Protein AF-A0A0S8A3E8-F1 (afdb_monomer_lite)

Secondary structure (DSSP, 8-state):
-------EEEEE-TTS-EEEEE--SSEEEEES-TTT-SEE----TT--S-SSEEEEEEEETTEEEEEE-S-SS--EEEETTEEEE-SSEEE--TT-EEEEEEEE-TTS-EEEEEEEEE-TT----------SEEEEEETTTTEEEEEETTEEEE-----HHHHHHHHHHHHHHHHTTT---EEEHHHHHHHHHSSTTS--HHHHHHHHHHHHHHH-SSTTS-SSEEEETTTEEEE-B-PPP-

pLDDT: mean 91.33, std 10.72, range [39.59, 98.69]

Structure (mmCIF, N/CA/C/O backbone):
data_AF-A0A0S8A3E8-F1
#
_entry.id   AF-A0A0S8A3E8-F1
#
loop_
_atom_site.group_PDB
_atom_site.id
_atom_site.type_symbol
_atom_site.label_atom_id
_atom_site.label_alt_id
_atom_site.label_comp_id
_atom_site.label_asym_id
_atom_site.label_entity_id
_atom_site.label_seq_id
_atom_site.pdbx_PDB_ins_code
_atom_site.Cartn_x
_atom_site.Cartn_y
_atom_site.Cartn_z
_atom_site.occupancy
_atom_site.B_iso_or_equiv
_atom_site.auth_seq_id
_atom_site.auth_comp_id
_atom_site.auth_asym_id
_atom_site.auth_atom_id
_atom_site.pdbx_PDB_model_num
ATOM 1 N N . MET A 1 1 ? -34.031 -0.682 -6.694 1.00 39.59 1 MET A N 1
ATOM 2 C CA . MET A 1 1 ? -32.663 -0.169 -6.500 1.00 39.59 1 MET A CA 1
ATOM 3 C C . MET A 1 1 ? -32.177 -0.764 -5.197 1.00 39.59 1 MET A C 1
ATOM 5 O O . MET A 1 1 ? -32.652 -0.335 -4.158 1.00 39.59 1 MET A O 1
ATOM 9 N N . SER A 1 2 ? -31.398 -1.842 -5.246 1.00 46.47 2 SER A N 1
ATOM 10 C CA . SER A 1 2 ? -30.769 -2.381 -4.039 1.00 46.47 2 SER A CA 1
ATOM 11 C C . SER A 1 2 ? -29.741 -1.363 -3.557 1.00 46.47 2 SER A C 1
ATOM 13 O O . SER A 1 2 ? -28.894 -0.962 -4.354 1.00 46.47 2 SER A O 1
ATOM 15 N N . GLU A 1 3 ? -29.823 -0.923 -2.303 1.00 51.75 3 GLU A N 1
ATOM 16 C CA . GLU A 1 3 ? -28.659 -0.337 -1.638 1.00 51.75 3 GLU A CA 1
ATOM 17 C C . GLU A 1 3 ? -27.529 -1.366 -1.736 1.00 51.75 3 GLU A C 1
ATOM 19 O O . GLU A 1 3 ? -27.670 -2.494 -1.262 1.00 51.75 3 GLU A O 1
ATOM 24 N N . GLU A 1 4 ? -26.445 -1.027 -2.432 1.00 60.00 4 GLU A N 1
ATOM 25 C CA . GLU A 1 4 ? -25.228 -1.825 -2.361 1.00 60.00 4 GLU A CA 1
ATOM 26 C C . GLU A 1 4 ? -24.727 -1.751 -0.918 1.00 60.00 4 GLU A C 1
ATOM 28 O O . GLU A 1 4 ? -24.286 -0.705 -0.445 1.00 60.00 4 GLU A O 1
ATOM 33 N N . LEU A 1 5 ? -24.857 -2.864 -0.198 1.00 79.62 5 LEU A N 1
ATOM 34 C CA . LEU A 1 5 ? -24.306 -3.041 1.138 1.00 79.62 5 LEU A CA 1
ATOM 35 C C . LEU A 1 5 ? -22.779 -3.115 1.015 1.00 79.62 5 LEU A C 1
ATOM 37 O O . LEU A 1 5 ? -22.213 -4.182 0.784 1.00 79.62 5 LEU A O 1
ATOM 41 N N . LEU A 1 6 ? -22.126 -1.957 1.095 1.00 86.81 6 LEU A N 1
ATOM 42 C CA . LEU A 1 6 ? -20.671 -1.844 1.040 1.00 86.81 6 LEU A CA 1
ATOM 43 C C . LEU A 1 6 ? -20.044 -2.193 2.396 1.00 86.81 6 LEU A C 1
ATOM 45 O O . LEU A 1 6 ? -20.640 -1.889 3.433 1.00 86.81 6 LEU A O 1
ATOM 49 N N . PRO A 1 7 ? -18.826 -2.763 2.415 1.00 93.00 7 PRO A N 1
ATOM 50 C CA . PRO A 1 7 ? -18.070 -2.892 3.649 1.00 93.00 7 PRO A CA 1
ATOM 51 C C . PRO A 1 7 ? -17.744 -1.522 4.256 1.00 93.00 7 PRO A C 1
ATOM 53 O O . PRO A 1 7 ? -17.593 -0.523 3.544 1.00 93.00 7 PRO A O 1
ATOM 56 N N . VAL A 1 8 ? -17.601 -1.484 5.577 1.00 96.00 8 VAL A N 1
ATOM 57 C CA . VAL A 1 8 ? -17.352 -0.267 6.359 1.00 96.00 8 VAL A CA 1
ATOM 58 C C . VAL A 1 8 ? -16.197 -0.500 7.326 1.00 96.00 8 VAL A C 1
ATOM 60 O O . VAL A 1 8 ? -16.072 -1.569 7.918 1.00 96.00 8 VAL A O 1
ATOM 63 N N . LEU A 1 9 ? -15.356 0.516 7.509 1.00 98.00 9 LEU A N 1
ATOM 64 C CA . LEU A 1 9 ? -14.410 0.595 8.620 1.00 98.00 9 LEU A CA 1
ATOM 65 C C . LEU A 1 9 ? -14.993 1.496 9.707 1.00 98.00 9 LEU A C 1
ATOM 67 O O . LEU A 1 9 ? -15.144 2.698 9.492 1.00 98.00 9 LEU A O 1
ATOM 71 N N . GLU A 1 10 ? -15.318 0.922 10.861 1.00 98.25 10 GLU A N 1
ATOM 72 C CA . GLU A 1 10 ? -15.690 1.652 12.077 1.00 98.25 10 GLU A CA 1
ATOM 73 C C . GLU A 1 10 ? -14.411 1.994 12.845 1.00 98.25 10 GLU A C 1
ATOM 75 O O . GLU A 1 10 ? -13.745 1.107 13.376 1.00 98.25 10 GLU A O 1
ATOM 80 N N . VAL A 1 11 ? -14.037 3.270 12.872 1.00 98.50 11 VAL A N 1
ATOM 81 C CA . VAL A 1 11 ? -12.767 3.745 13.428 1.00 98.50 11 VAL A CA 1
ATOM 82 C C . VAL A 1 11 ? -12.992 4.357 14.802 1.00 98.50 11 VAL A C 1
ATOM 84 O O . VAL A 1 11 ? -13.803 5.270 14.946 1.00 98.50 11 VAL A O 1
ATOM 87 N N . CYS A 1 12 ? -12.222 3.900 15.786 1.00 98.25 12 CYS A N 1
ATOM 88 C CA . CYS A 1 12 ? -12.163 4.425 17.144 1.00 98.25 12 CYS A CA 1
ATOM 89 C C . CYS A 1 12 ? -10.731 4.861 17.479 1.00 98.25 12 CYS A C 1
ATOM 91 O O . CYS A 1 12 ? -9.770 4.117 17.270 1.00 98.25 12 CYS A O 1
ATOM 93 N N . GLY A 1 13 ? -10.591 6.082 17.992 1.00 96.00 13 GLY A N 1
ATOM 94 C CA . GLY A 1 13 ? -9.309 6.666 18.377 1.00 96.00 13 GLY A CA 1
ATOM 95 C C . GLY A 1 13 ? -9.058 6.666 19.883 1.00 96.00 13 GLY A C 1
ATOM 96 O O . GLY A 1 13 ? -9.998 6.589 20.678 1.00 96.00 13 GLY A O 1
ATOM 97 N N . PRO A 1 14 ? -7.791 6.833 20.302 1.00 91.56 14 PRO A N 1
ATOM 98 C CA . PRO A 1 14 ? -7.393 6.809 21.713 1.00 91.56 14 PRO A CA 1
ATOM 99 C C . PRO A 1 14 ? -7.971 7.971 22.539 1.00 91.56 14 PRO A C 1
ATOM 101 O O . PRO A 1 14 ? -7.995 7.903 23.763 1.00 91.56 14 PRO A O 1
ATOM 104 N N . GLY A 1 15 ? -8.413 9.051 21.889 1.00 89.69 15 GLY A N 1
ATOM 105 C CA . GLY A 1 15 ? -9.021 10.222 22.525 1.00 89.69 15 GLY A CA 1
ATOM 106 C C . GLY A 1 15 ? -10.550 10.227 22.472 1.00 89.69 15 GLY A C 1
ATOM 107 O O . GLY A 1 15 ? -11.148 11.283 22.661 1.00 89.69 15 GLY A O 1
ATOM 108 N N . GLY A 1 16 ? -11.182 9.088 22.161 1.00 91.06 16 GLY A N 1
ATOM 109 C CA . GLY A 1 16 ? -12.638 8.970 22.026 1.00 91.06 16 GLY A CA 1
ATOM 110 C C . GLY A 1 16 ? -13.189 9.403 20.665 1.00 91.06 16 GLY A C 1
ATOM 111 O O . GLY A 1 16 ? -14.402 9.536 20.516 1.00 91.06 16 GLY A O 1
ATOM 112 N N . GLN A 1 17 ? -12.329 9.629 19.665 1.00 95.06 17 GLN A N 1
ATOM 113 C CA . GLN A 1 17 ? -12.767 9.853 18.287 1.00 95.06 17 GLN A CA 1
ATOM 114 C C . GLN A 1 17 ? -13.526 8.623 17.786 1.00 95.06 17 GLN A C 1
ATOM 116 O O . GLN A 1 17 ? -13.077 7.501 18.009 1.00 95.06 17 GLN A O 1
ATOM 121 N N . SER A 1 18 ? -14.630 8.829 17.070 1.00 96.94 18 SER A N 1
ATOM 122 C CA . SER A 1 18 ? -15.342 7.748 16.393 1.00 96.94 18 SER A CA 1
ATOM 123 C C . SER A 1 18 ? -15.924 8.229 15.070 1.00 96.94 18 SER A C 1
ATOM 125 O O . SER A 1 18 ? -16.551 9.289 15.017 1.00 96.94 18 SER A O 1
ATOM 127 N N . PHE A 1 19 ? -15.674 7.482 13.996 1.00 97.69 19 PHE A N 1
ATOM 128 C CA . PHE A 1 19 ? -16.207 7.753 12.661 1.00 97.69 19 PHE A CA 1
ATOM 129 C C . PHE A 1 19 ? -16.215 6.480 11.809 1.00 97.69 19 PHE A C 1
ATOM 131 O O . PHE A 1 19 ? -15.560 5.496 12.141 1.00 97.69 19 PHE A O 1
ATOM 138 N N . SER A 1 20 ? -16.939 6.502 10.691 1.00 96.88 20 SER A N 1
ATOM 139 C CA . SER A 1 20 ? -17.037 5.362 9.776 1.00 96.88 20 SER A CA 1
ATOM 140 C C . SER A 1 20 ? -16.608 5.750 8.367 1.00 96.88 20 SER A C 1
ATOM 142 O O . SER A 1 20 ? -16.885 6.861 7.913 1.00 96.88 20 SER A O 1
ATOM 144 N N . VAL A 1 21 ? -15.955 4.824 7.664 1.00 96.62 21 VAL A N 1
ATOM 145 C CA . VAL A 1 21 ? -15.520 5.011 6.274 1.00 96.62 21 VAL A CA 1
ATOM 146 C C . VAL A 1 21 ? -16.029 3.860 5.417 1.00 96.62 21 VAL A C 1
ATOM 148 O O . VAL A 1 21 ? -15.709 2.701 5.674 1.00 96.62 21 VAL A O 1
ATOM 151 N N . ASN A 1 22 ? -16.799 4.182 4.377 1.00 95.12 22 ASN A N 1
ATOM 152 C CA . ASN A 1 22 ? -17.249 3.194 3.398 1.00 95.12 22 ASN A CA 1
ATOM 153 C C . ASN A 1 22 ? -16.078 2.750 2.515 1.00 95.12 22 ASN A C 1
ATOM 155 O O . ASN A 1 22 ? -15.354 3.571 1.944 1.00 95.12 22 ASN A O 1
ATOM 159 N N . VAL A 1 23 ? -15.933 1.441 2.344 1.00 93.62 23 VAL A N 1
ATOM 160 C CA . VAL A 1 23 ? -14.907 0.821 1.504 1.00 93.62 23 VAL A CA 1
ATOM 161 C C . VAL A 1 23 ? -15.420 0.779 0.060 1.00 93.62 23 VAL A C 1
ATOM 163 O O . VAL A 1 23 ? -15.889 -0.237 -0.442 1.00 93.62 23 VAL A O 1
ATOM 166 N N . VAL A 1 24 ? -15.380 1.937 -0.606 1.00 91.25 24 VAL A N 1
ATOM 167 C CA . VAL A 1 24 ? -15.961 2.151 -1.952 1.00 91.25 24 VAL A CA 1
ATOM 168 C C . VAL A 1 24 ? -15.059 1.710 -3.111 1.00 91.25 24 VAL A C 1
ATOM 170 O O . VAL A 1 24 ? -15.467 1.747 -4.269 1.00 91.25 24 VAL A O 1
ATOM 173 N N . LYS A 1 25 ? -13.804 1.360 -2.824 1.00 91.88 25 LYS A N 1
ATOM 174 C CA . LYS A 1 25 ? -12.787 0.984 -3.813 1.00 91.88 25 LYS A CA 1
ATOM 175 C C . LYS A 1 25 ? -12.023 -0.241 -3.340 1.00 91.88 25 LYS A C 1
ATOM 177 O O . LYS A 1 25 ? -11.938 -0.488 -2.142 1.00 91.88 25 LYS A O 1
ATOM 182 N N . ASP A 1 26 ? -11.380 -0.933 -4.275 1.00 91.19 26 ASP A N 1
ATOM 183 C CA . ASP A 1 26 ? -10.603 -2.146 -3.990 1.00 91.19 26 ASP A CA 1
ATOM 184 C C . ASP A 1 26 ? -9.366 -1.900 -3.112 1.00 91.19 26 ASP A C 1
ATOM 186 O O . ASP A 1 26 ? -8.731 -2.850 -2.672 1.00 91.19 26 ASP A O 1
ATOM 190 N N . ARG A 1 27 ? -8.995 -0.641 -2.846 1.00 93.50 27 ARG A N 1
ATOM 191 C CA . ARG A 1 27 ? -7.871 -0.298 -1.970 1.00 93.50 27 ARG A CA 1
ATOM 192 C C . ARG A 1 27 ? -8.122 0.982 -1.187 1.00 93.50 27 ARG A C 1
ATOM 194 O O . ARG A 1 27 ? -8.098 2.062 -1.777 1.00 93.50 27 ARG A O 1
ATOM 201 N N . ILE A 1 28 ? -8.272 0.868 0.129 1.00 96.19 28 ILE A N 1
ATOM 202 C CA . ILE A 1 28 ? -8.405 1.980 1.082 1.00 96.19 28 ILE A CA 1
ATOM 203 C C . ILE A 1 28 ? -7.087 2.151 1.840 1.00 96.19 28 ILE A C 1
ATOM 205 O O . ILE A 1 28 ? -6.621 1.210 2.478 1.00 96.19 28 ILE A O 1
ATOM 209 N N . THR A 1 29 ? -6.470 3.332 1.777 1.00 97.38 29 THR A N 1
ATOM 210 C CA . THR A 1 29 ? -5.235 3.646 2.510 1.00 97.38 29 THR A CA 1
ATOM 211 C C . THR A 1 29 ? -5.515 4.220 3.884 1.00 97.38 29 THR A C 1
ATOM 213 O O . THR A 1 29 ? -6.351 5.107 4.047 1.00 97.38 29 THR A O 1
ATOM 216 N N . ILE A 1 30 ? -4.763 3.741 4.870 1.00 98.38 30 ILE A N 1
ATOM 217 C CA . ILE A 1 30 ? -4.835 4.189 6.257 1.00 98.38 30 ILE A CA 1
ATOM 218 C C . ILE A 1 30 ? -3.463 4.729 6.645 1.00 98.38 30 ILE A C 1
ATOM 220 O O . ILE A 1 30 ? -2.440 4.091 6.387 1.00 98.38 30 ILE A O 1
ATOM 224 N N . GLY A 1 31 ? -3.423 5.897 7.274 1.00 98.06 31 GLY A N 1
ATOM 225 C CA . GLY A 1 31 ? -2.176 6.503 7.725 1.00 98.06 31 GLY A CA 1
ATOM 226 C C . GLY A 1 31 ? -2.406 7.785 8.503 1.00 98.06 31 GLY A C 1
ATOM 227 O O . GLY A 1 31 ? -3.540 8.132 8.816 1.00 98.06 31 GLY A O 1
ATOM 228 N N . ARG A 1 32 ? -1.328 8.495 8.836 1.00 97.44 32 ARG A N 1
ATOM 229 C CA . ARG A 1 32 ? -1.424 9.658 9.726 1.00 97.44 32 ARG A CA 1
ATOM 230 C C . ARG A 1 32 ? -2.193 10.805 9.087 1.00 97.44 32 ARG A C 1
ATOM 232 O O . ARG A 1 32 ? -3.209 11.200 9.619 1.00 97.44 32 ARG A O 1
ATOM 239 N N . LEU A 1 33 ? -1.732 11.333 7.951 1.00 96.69 33 LEU A N 1
ATOM 240 C CA . LEU A 1 33 ? -2.270 12.592 7.419 1.00 96.69 33 LEU A CA 1
ATOM 241 C C . LEU A 1 33 ? -3.396 12.371 6.405 1.00 96.69 33 LEU A C 1
ATOM 243 O O . LEU A 1 33 ? -3.220 11.614 5.444 1.00 96.69 33 LEU A O 1
ATOM 247 N N . ALA A 1 34 ? -4.494 13.118 6.557 1.00 95.56 34 ALA A N 1
ATOM 248 C CA . ALA A 1 34 ? -5.657 13.075 5.658 1.00 95.56 34 ALA A CA 1
ATOM 249 C C . ALA A 1 34 ? -5.344 13.427 4.198 1.00 95.56 34 ALA A C 1
ATOM 251 O O . ALA A 1 34 ? -5.938 12.879 3.278 1.00 95.56 34 ALA A O 1
ATOM 252 N N . GLN A 1 35 ? -4.354 14.288 3.951 1.00 94.50 35 GLN A N 1
ATOM 253 C CA . GLN A 1 35 ? -3.956 14.643 2.582 1.00 94.50 35 GLN A CA 1
ATOM 254 C C . GLN A 1 35 ? -3.372 13.468 1.777 1.00 94.50 35 GLN A C 1
ATOM 256 O O . GLN A 1 35 ? -3.214 13.579 0.563 1.00 94.50 35 GLN A O 1
ATOM 261 N N . TYR A 1 36 ? -3.000 12.369 2.444 1.00 95.06 36 TYR A N 1
ATOM 262 C CA . TYR A 1 36 ? -2.360 11.211 1.822 1.00 95.06 36 TYR A CA 1
ATOM 263 C C . TYR A 1 36 ? -3.167 9.919 1.935 1.00 95.06 36 TYR A C 1
ATOM 265 O O . TYR A 1 36 ? -2.834 8.946 1.259 1.00 95.06 36 TYR A O 1
ATOM 273 N N . ASN A 1 37 ? -4.172 9.870 2.804 1.00 96.94 37 ASN A N 1
ATOM 274 C CA . ASN A 1 37 ? -4.845 8.629 3.161 1.00 96.94 37 ASN A CA 1
ATOM 275 C C . ASN A 1 37 ? -6.356 8.790 3.091 1.00 96.94 37 ASN A C 1
ATOM 277 O O . ASN A 1 37 ? -6.884 9.842 3.438 1.00 96.94 37 ASN A O 1
ATOM 281 N N . ASP A 1 38 ? -7.040 7.725 2.684 1.00 96.69 38 ASP A N 1
ATOM 282 C CA . ASP A 1 38 ? -8.503 7.673 2.727 1.00 96.69 38 ASP A CA 1
ATOM 283 C C . ASP A 1 38 ? -9.020 7.677 4.171 1.00 96.69 38 ASP A C 1
ATOM 285 O O . ASP A 1 38 ? -10.082 8.225 4.454 1.00 96.69 38 ASP A O 1
ATOM 289 N N . VAL A 1 39 ? -8.247 7.081 5.084 1.00 97.69 39 VAL A N 1
ATOM 290 C CA . VAL A 1 39 ? -8.486 7.089 6.528 1.00 97.69 39 VAL A CA 1
ATOM 291 C C . VAL A 1 39 ? -7.299 7.757 7.219 1.00 97.69 39 VAL A C 1
ATOM 293 O O . VAL A 1 39 ? -6.190 7.215 7.233 1.00 97.69 39 VAL A O 1
ATOM 296 N N . SER A 1 40 ? -7.530 8.937 7.796 1.00 97.69 40 SER A N 1
ATOM 297 C CA . SER A 1 40 ? -6.543 9.644 8.616 1.00 97.69 40 SER A CA 1
ATOM 298 C C . SER A 1 40 ? -6.663 9.270 10.085 1.00 97.69 40 SER A C 1
ATOM 300 O O . SER A 1 40 ? -7.758 9.311 10.648 1.00 97.69 40 SER A O 1
ATOM 302 N N . LEU A 1 41 ? -5.531 8.989 10.717 1.00 97.81 41 LEU A N 1
ATOM 303 C CA . LEU A 1 41 ? -5.436 8.672 12.137 1.00 97.81 41 LEU A CA 1
ATOM 304 C C . LEU A 1 41 ? -4.773 9.838 12.871 1.00 97.81 41 LEU A C 1
ATOM 306 O O . LEU A 1 41 ? -3.576 9.820 13.161 1.00 97.81 41 LEU A O 1
ATOM 310 N N . GLU A 1 42 ? -5.566 10.878 13.126 1.00 94.75 42 GLU A N 1
ATOM 311 C CA . GLU A 1 42 ? -5.142 12.103 13.806 1.00 94.75 42 GLU A CA 1
ATOM 312 C C . GLU A 1 42 ? -6.003 12.354 15.052 1.00 94.75 42 GLU A C 1
ATOM 314 O O . GLU A 1 42 ? -7.202 12.059 15.048 1.00 94.75 42 GLU A O 1
ATOM 319 N N . PRO A 1 43 ? -5.430 12.924 16.124 1.00 92.75 43 PRO A N 1
ATOM 320 C CA . PRO A 1 43 ? -4.045 13.373 16.262 1.00 92.75 43 PRO A CA 1
ATOM 321 C C . PRO A 1 43 ? -3.063 12.221 16.544 1.00 92.75 43 PRO A C 1
ATOM 323 O O . PRO A 1 43 ? -3.417 11.227 17.172 1.00 92.75 43 PRO A O 1
ATOM 326 N N . ASP A 1 44 ? -1.807 12.395 16.129 1.00 94.56 44 ASP A N 1
ATOM 327 C CA . ASP A 1 44 ? -0.690 11.487 16.439 1.00 94.56 44 ASP A CA 1
ATOM 328 C C . ASP A 1 44 ? 0.580 12.298 16.782 1.00 94.56 44 ASP A C 1
ATOM 330 O O . ASP A 1 44 ? 1.452 12.512 15.929 1.00 94.56 44 ASP A O 1
ATOM 334 N N . PRO A 1 45 ? 0.672 12.834 18.016 1.00 91.38 45 PRO A N 1
ATOM 335 C CA . PRO A 1 45 ? 1.784 13.689 18.431 1.00 91.38 45 PRO A CA 1
ATOM 336 C C . PRO A 1 45 ? 3.108 12.925 18.581 1.00 91.38 45 PRO A C 1
ATOM 338 O O . PRO A 1 45 ? 4.171 13.522 18.413 1.00 91.38 45 PRO A O 1
ATOM 341 N N . GLN A 1 46 ? 3.055 11.620 18.873 1.00 93.12 46 GLN A N 1
ATOM 342 C CA . GLN A 1 46 ? 4.237 10.761 19.021 1.00 93.12 46 GLN A CA 1
ATOM 343 C C . GLN A 1 46 ? 4.727 10.187 17.678 1.00 93.12 46 GLN A C 1
ATOM 345 O O . GLN A 1 46 ? 5.811 9.613 17.618 1.00 93.12 46 GLN A O 1
ATOM 350 N N . GLN A 1 47 ? 3.983 10.417 16.589 1.00 95.50 47 GLN A N 1
ATOM 351 C CA . GLN A 1 47 ? 4.314 10.001 15.221 1.00 95.50 47 GLN A CA 1
ATOM 352 C C . GLN A 1 47 ? 4.471 8.484 15.066 1.00 95.50 47 GLN A C 1
ATOM 354 O O . GLN A 1 47 ? 5.304 8.010 14.287 1.00 95.50 47 GLN A O 1
ATOM 359 N N . PHE A 1 48 ? 3.670 7.717 15.805 1.00 96.94 48 PHE A N 1
ATOM 360 C CA . PHE A 1 48 ? 3.677 6.260 15.720 1.00 96.94 48 PHE A CA 1
ATOM 361 C C . PHE A 1 48 ? 2.924 5.723 14.506 1.00 96.94 48 PHE A C 1
ATOM 363 O O . PHE A 1 48 ? 3.184 4.597 14.068 1.00 96.94 48 PHE A O 1
ATOM 370 N N . VAL A 1 49 ? 2.084 6.546 13.888 1.00 97.81 49 VAL A N 1
ATOM 371 C CA . VAL A 1 49 ? 1.449 6.256 12.614 1.00 97.81 49 VAL A CA 1
ATOM 372 C C . VAL A 1 49 ? 2.320 6.804 11.478 1.00 97.81 49 VAL A C 1
ATOM 374 O O . VAL A 1 49 ? 2.610 8.002 11.382 1.00 97.81 49 VAL A O 1
ATOM 377 N N . THR A 1 50 ? 2.720 5.922 10.554 1.00 97.38 50 THR A N 1
ATOM 378 C CA . THR A 1 50 ? 3.354 6.302 9.283 1.00 97.38 50 THR A CA 1
ATOM 379 C C . THR A 1 50 ? 2.624 7.478 8.629 1.00 97.38 50 THR A C 1
ATOM 381 O O . THR A 1 50 ? 1.401 7.489 8.508 1.00 97.38 50 THR A O 1
ATOM 384 N N . ARG A 1 51 ? 3.394 8.485 8.194 1.00 95.94 51 ARG A N 1
ATOM 385 C CA . ARG A 1 51 ? 2.870 9.749 7.648 1.00 95.94 51 ARG A CA 1
ATOM 386 C C . ARG A 1 51 ? 1.926 9.549 6.453 1.00 95.94 51 ARG A C 1
ATOM 388 O O . ARG A 1 51 ? 0.874 10.181 6.391 1.00 95.94 51 ARG A O 1
ATOM 395 N N . LYS A 1 52 ? 2.360 8.727 5.492 1.00 95.38 52 LYS A N 1
ATOM 396 C CA . LYS A 1 52 ? 1.602 8.311 4.299 1.00 95.38 52 LYS A CA 1
ATOM 397 C C . LYS A 1 52 ? 0.932 6.962 4.609 1.00 95.38 52 LYS A C 1
ATOM 399 O O . LYS A 1 52 ? 0.523 6.759 5.743 1.00 95.38 52 LYS A O 1
ATOM 404 N N . VAL A 1 53 ? 0.846 6.054 3.645 1.00 96.88 53 VAL A N 1
ATOM 405 C CA . VAL A 1 53 ? 0.226 4.731 3.803 1.00 96.88 53 VAL A CA 1
ATOM 406 C C . VAL A 1 53 ? 0.940 3.929 4.902 1.00 96.88 53 VAL A C 1
ATOM 408 O O . VAL A 1 53 ? 2.071 3.487 4.711 1.00 96.88 53 VAL A O 1
ATOM 411 N N . HIS A 1 54 ? 0.292 3.764 6.055 1.00 98.19 54 HIS A N 1
ATOM 412 C CA . HIS A 1 54 ? 0.715 2.870 7.133 1.00 98.19 54 HIS A CA 1
ATOM 413 C C . HIS A 1 54 ? 0.341 1.432 6.784 1.00 98.19 54 HIS A C 1
ATOM 415 O O . HIS A 1 54 ? 1.190 0.548 6.732 1.00 98.19 54 HIS A O 1
ATOM 421 N N . CYS A 1 55 ? -0.929 1.231 6.461 1.00 98.38 55 CYS A N 1
ATOM 422 C CA . CYS A 1 55 ? -1.454 -0.007 5.917 1.00 98.38 55 CYS A CA 1
ATOM 423 C C . CYS A 1 55 ? -2.549 0.315 4.899 1.00 98.38 55 CYS A C 1
ATOM 425 O O . CYS A 1 55 ? -2.905 1.479 4.674 1.00 98.38 55 CYS A O 1
ATOM 427 N N . ALA A 1 56 ? -3.061 -0.716 4.245 1.00 97.81 56 ALA A N 1
ATOM 428 C CA . ALA A 1 56 ? -4.228 -0.598 3.393 1.00 97.81 56 ALA A CA 1
ATOM 429 C C . ALA A 1 56 ? -5.166 -1.782 3.589 1.00 97.81 56 ALA A C 1
ATOM 431 O O . ALA A 1 56 ? -4.720 -2.898 3.849 1.00 97.81 56 ALA A O 1
ATOM 432 N N . VAL A 1 57 ? -6.459 -1.530 3.422 1.00 97.25 57 VAL A N 1
ATOM 433 C CA . VAL A 1 57 ? -7.450 -2.584 3.212 1.00 97.25 57 VAL A CA 1
ATOM 434 C C . VAL A 1 57 ? -7.581 -2.783 1.709 1.00 97.25 57 VAL A C 1
ATOM 436 O O . VAL A 1 57 ? -7.896 -1.838 0.985 1.00 97.25 57 VAL A O 1
ATOM 439 N N . GLU A 1 58 ? -7.276 -3.988 1.241 1.00 94.75 58 GLU A N 1
ATOM 440 C CA . GLU A 1 58 ? -7.213 -4.355 -0.174 1.00 94.75 58 GLU A CA 1
ATOM 441 C C . GLU A 1 58 ? -8.173 -5.508 -0.477 1.00 94.75 58 GLU A C 1
ATOM 443 O O . GLU A 1 58 ? -8.244 -6.488 0.270 1.00 94.75 58 GLU A O 1
ATOM 448 N N . ARG A 1 59 ? -8.889 -5.403 -1.598 1.00 91.00 59 ARG A N 1
ATOM 449 C CA . ARG A 1 59 ? -9.686 -6.485 -2.166 1.00 91.00 59 ARG A CA 1
ATOM 450 C C . ARG A 1 59 ? -8.856 -7.235 -3.195 1.00 91.00 59 ARG A C 1
ATOM 452 O O . ARG A 1 59 ? -8.376 -6.651 -4.162 1.00 91.00 59 ARG A O 1
ATOM 459 N N . ASP A 1 60 ? -8.721 -8.538 -3.006 1.00 85.62 60 ASP A N 1
ATOM 460 C CA . ASP A 1 60 ? -7.953 -9.416 -3.885 1.00 85.62 60 ASP A CA 1
ATOM 461 C C . ASP A 1 60 ? -8.650 -10.772 -4.008 1.00 85.62 60 ASP A C 1
ATOM 463 O O . ASP A 1 60 ? -9.044 -11.370 -3.003 1.00 85.62 60 ASP A O 1
ATOM 467 N N . ALA A 1 61 ? -8.839 -11.232 -5.249 1.00 80.25 61 ALA A N 1
ATOM 468 C CA . ALA A 1 61 ? -9.615 -12.427 -5.591 1.00 80.25 61 ALA A CA 1
ATOM 469 C C . ALA A 1 61 ? -10.953 -12.499 -4.827 1.00 80.25 61 ALA A C 1
ATOM 471 O O . ALA A 1 61 ? -11.306 -13.503 -4.216 1.00 80.25 61 ALA A O 1
ATOM 472 N N . GLY A 1 62 ? -11.675 -11.378 -4.798 1.00 80.19 62 GLY A N 1
ATOM 473 C CA . GLY A 1 62 ? -12.962 -11.268 -4.122 1.00 80.19 62 GLY A CA 1
ATOM 474 C C . GLY A 1 62 ? -12.893 -11.169 -2.601 1.00 80.19 62 GLY A C 1
ATOM 475 O O . GLY A 1 62 ? -13.911 -10.794 -2.047 1.00 80.19 62 GLY A O 1
ATOM 476 N N . SER A 1 63 ? -11.742 -11.413 -1.962 1.00 88.25 63 SER A N 1
ATOM 477 C CA . SER A 1 63 ? -11.541 -11.412 -0.503 1.00 88.25 63 SER A CA 1
ATOM 478 C C . SER A 1 63 ? -10.926 -10.108 0.001 1.00 88.25 63 SER A C 1
ATOM 480 O O . SER A 1 63 ? -10.157 -9.476 -0.722 1.00 88.25 63 SER A O 1
ATOM 482 N N . TRP A 1 64 ? -11.204 -9.734 1.250 1.00 93.38 64 TRP A N 1
ATOM 483 C CA . TRP A 1 64 ? -10.597 -8.567 1.891 1.00 93.38 64 TRP A CA 1
ATOM 484 C C . TRP A 1 64 ? -9.365 -8.935 2.707 1.00 93.38 64 TRP A C 1
ATOM 486 O O . TRP A 1 64 ? -9.307 -9.972 3.369 1.00 93.38 64 TRP A O 1
ATOM 496 N N . TRP A 1 65 ? -8.371 -8.058 2.648 1.00 95.56 65 TRP A N 1
ATOM 497 C CA . TRP A 1 65 ? -7.092 -8.220 3.317 1.00 95.56 65 TRP A CA 1
ATOM 498 C C . TRP A 1 65 ? -6.664 -6.900 3.928 1.00 95.56 65 TRP A C 1
ATOM 500 O O . TRP A 1 65 ? -6.848 -5.846 3.325 1.00 95.56 65 TRP A O 1
ATOM 510 N N . VAL A 1 66 ? -6.016 -6.963 5.084 1.00 97.69 66 VAL A N 1
ATOM 511 C CA . VAL A 1 66 ? -5.176 -5.867 5.564 1.00 97.69 66 VAL A CA 1
ATOM 512 C C . VAL A 1 66 ? -3.745 -6.111 5.095 1.00 97.69 66 VAL A C 1
ATOM 514 O O . VAL A 1 66 ? -3.229 -7.223 5.202 1.00 97.69 66 VAL A O 1
ATOM 517 N N . VAL A 1 67 ? -3.110 -5.079 4.549 1.00 97.56 67 VAL A N 1
ATOM 518 C CA . VAL A 1 67 ? -1.746 -5.104 4.015 1.00 97.56 67 VAL A CA 1
ATOM 519 C C . VAL A 1 67 ? -0.911 -4.076 4.764 1.00 97.56 67 VAL A C 1
ATOM 521 O O . VAL A 1 67 ? -1.180 -2.877 4.680 1.00 97.56 67 VAL A O 1
ATOM 524 N N . ASP A 1 68 ? 0.107 -4.535 5.490 1.00 97.50 68 ASP A N 1
ATOM 525 C CA . ASP A 1 68 ? 1.098 -3.654 6.109 1.00 97.50 68 ASP A CA 1
ATOM 526 C C . ASP A 1 68 ? 1.957 -3.016 5.010 1.00 97.50 68 ASP A C 1
ATOM 528 O O . ASP A 1 68 ? 2.408 -3.705 4.093 1.00 97.50 68 ASP A O 1
ATOM 532 N N . ASN A 1 69 ? 2.187 -1.704 5.069 1.00 95.75 69 ASN A N 1
ATOM 533 C CA . ASN A 1 69 ? 2.948 -0.987 4.044 1.00 95.75 69 ASN A CA 1
ATOM 534 C C . ASN A 1 69 ? 4.393 -0.705 4.492 1.00 95.75 69 ASN A C 1
ATOM 536 O O . ASN A 1 69 ? 4.916 0.384 4.249 1.00 95.75 69 ASN A O 1
ATOM 540 N N . ALA A 1 70 ? 5.031 -1.671 5.165 1.00 90.88 70 ALA A N 1
ATOM 541 C CA . ALA A 1 70 ? 6.320 -1.486 5.835 1.00 90.88 70 ALA A CA 1
ATOM 542 C C . ALA A 1 70 ? 6.283 -0.262 6.768 1.00 90.88 70 ALA A C 1
ATOM 544 O O . ALA A 1 70 ? 7.073 0.677 6.641 1.00 90.88 70 ALA A O 1
ATOM 545 N N . SER A 1 71 ? 5.286 -0.249 7.650 1.00 92.75 71 SER A N 1
ATOM 546 C CA . SER A 1 71 ? 4.987 0.881 8.524 1.00 92.75 71 SER A CA 1
ATOM 547 C C . SER A 1 71 ? 6.065 1.136 9.586 1.00 92.75 71 SER A C 1
ATOM 549 O O . SER A 1 71 ? 6.873 0.267 9.912 1.00 92.75 71 SER A O 1
ATOM 551 N N . VAL A 1 72 ? 6.059 2.351 10.157 1.00 92.31 72 VAL A N 1
ATOM 552 C CA . VAL A 1 72 ? 6.944 2.741 11.274 1.00 92.31 72 VAL A CA 1
ATOM 553 C C . VAL A 1 72 ? 6.716 1.852 12.500 1.00 92.31 72 VAL A C 1
ATOM 555 O O . VAL A 1 72 ? 7.675 1.399 13.115 1.00 92.31 72 VAL A O 1
ATOM 558 N N . ASN A 1 73 ? 5.452 1.575 12.824 1.00 93.50 73 ASN A N 1
ATOM 559 C CA . ASN A 1 73 ? 5.049 0.580 13.813 1.00 93.50 73 ASN A CA 1
ATOM 560 C C . ASN A 1 73 ? 4.153 -0.426 13.117 1.00 93.50 73 ASN A C 1
ATOM 562 O O . ASN A 1 73 ? 3.261 -0.006 12.397 1.00 93.50 73 ASN A O 1
ATOM 566 N N . ARG A 1 74 ? 4.384 -1.725 13.309 1.00 95.81 74 ARG A N 1
ATOM 567 C CA . ARG A 1 74 ? 3.637 -2.786 12.618 1.00 95.81 74 ARG A CA 1
ATOM 568 C C . ARG A 1 74 ? 2.121 -2.618 12.738 1.00 95.81 74 ARG A C 1
ATOM 570 O O . ARG A 1 74 ? 1.617 -2.127 13.745 1.00 95.81 74 ARG A O 1
ATOM 577 N N . THR A 1 75 ? 1.412 -3.110 11.731 1.00 98.19 75 THR A N 1
ATOM 578 C CA . THR A 1 75 ? -0.039 -3.299 11.784 1.00 98.19 75 THR A CA 1
ATOM 579 C C . THR A 1 75 ? -0.376 -4.586 12.537 1.00 98.19 75 THR A C 1
ATOM 581 O O . THR A 1 75 ? 0.261 -5.622 12.325 1.00 98.19 75 THR A O 1
ATOM 584 N N . PHE A 1 76 ? -1.398 -4.543 13.387 1.00 98.31 76 PHE A N 1
ATOM 585 C CA . PHE A 1 76 ? -1.907 -5.709 14.107 1.00 98.31 76 PHE A CA 1
ATOM 586 C C . PHE A 1 76 ? -3.361 -5.973 13.727 1.00 98.31 76 PHE A C 1
ATOM 588 O O . PHE A 1 76 ? -4.087 -5.057 13.341 1.00 98.31 76 PHE A O 1
ATOM 595 N N . ILE A 1 77 ? -3.799 -7.217 13.875 1.00 98.00 77 ILE A N 1
ATOM 596 C CA . ILE A 1 77 ? -5.201 -7.606 13.732 1.00 98.00 77 ILE A CA 1
ATOM 597 C C . ILE A 1 77 ? -5.636 -8.368 14.980 1.00 98.00 77 ILE A C 1
ATOM 599 O O . ILE A 1 77 ? -4.935 -9.251 15.472 1.00 98.00 77 ILE A O 1
ATOM 603 N N . GLN A 1 78 ? -6.774 -7.974 15.535 1.00 98.25 78 GLN A N 1
ATOM 604 C CA . GLN A 1 78 ? -7.402 -8.605 16.683 1.00 98.25 78 GLN A CA 1
ATOM 605 C C . GLN A 1 78 ? -8.615 -9.398 16.212 1.00 98.25 78 GLN A C 1
ATOM 607 O O . GLN A 1 78 ? -9.510 -8.859 15.561 1.00 98.25 78 GLN A O 1
ATOM 612 N N . ARG A 1 79 ? -8.631 -10.676 16.591 1.00 95.75 79 ARG A N 1
ATOM 613 C CA . ARG A 1 79 ? -9.724 -11.623 16.356 1.00 95.75 79 ARG A CA 1
ATOM 614 C C . ARG A 1 79 ? -10.143 -12.273 17.671 1.00 95.75 79 ARG A C 1
ATOM 616 O O . ARG A 1 79 ? -9.516 -12.063 18.709 1.00 95.75 79 ARG A O 1
ATOM 623 N N . ALA A 1 80 ? -11.150 -13.143 17.623 1.00 90.31 80 ALA A N 1
ATOM 624 C CA . ALA A 1 80 ? -11.562 -13.946 18.779 1.00 90.31 80 ALA A CA 1
ATOM 625 C C . ALA A 1 80 ? -10.416 -14.794 19.376 1.00 90.31 80 ALA A C 1
ATOM 627 O O . ALA A 1 80 ? -10.413 -15.071 20.572 1.00 90.31 80 ALA A O 1
ATOM 628 N N . SER A 1 81 ? -9.430 -15.183 18.559 1.00 92.38 81 SER A N 1
ATOM 629 C CA . SER A 1 81 ? -8.245 -15.944 18.979 1.00 92.38 81 SER A CA 1
ATOM 630 C C . SER A 1 81 ? -7.158 -15.105 19.662 1.00 92.38 81 SER A C 1
ATOM 632 O O . SER A 1 81 ? -6.220 -15.679 20.210 1.00 92.38 81 SER A O 1
ATOM 634 N N . GLY A 1 82 ? -7.251 -13.773 19.620 1.00 96.31 82 GLY A N 1
ATOM 635 C CA . GLY A 1 82 ? -6.248 -12.855 20.158 1.00 96.31 82 GLY A CA 1
ATOM 636 C C . GLY A 1 82 ? -5.735 -11.849 19.129 1.00 96.31 82 GLY A C 1
ATOM 637 O O . GLY A 1 82 ? -6.328 -11.659 18.066 1.00 96.31 82 GLY A O 1
ATOM 638 N N . VAL A 1 83 ? -4.632 -11.183 19.475 1.00 97.25 83 VAL A N 1
ATOM 639 C CA . VAL A 1 83 ? -3.970 -10.173 18.637 1.00 97.25 83 VAL A CA 1
ATOM 640 C C . VAL A 1 83 ? -2.765 -10.800 17.943 1.00 97.25 83 VAL A C 1
ATOM 642 O O . VAL A 1 83 ? -1.924 -11.409 18.602 1.00 97.25 83 VAL A O 1
ATOM 645 N N . GLU A 1 84 ? -2.653 -10.613 16.633 1.00 96.75 84 GLU A N 1
ATOM 646 C CA . GLU A 1 84 ? -1.510 -11.051 15.830 1.00 96.75 84 GLU A CA 1
ATOM 647 C C . GLU A 1 84 ? -0.907 -9.883 15.038 1.00 96.75 84 GLU A C 1
ATOM 649 O O . GLU A 1 84 ? -1.569 -8.882 14.752 1.00 96.75 84 GLU A O 1
ATOM 654 N N . ILE A 1 85 ? 0.369 -10.018 14.677 1.00 96.81 85 ILE A N 1
ATOM 655 C CA . ILE A 1 85 ? 1.059 -9.083 13.782 1.00 96.81 85 ILE A CA 1
ATOM 656 C C . ILE A 1 85 ? 0.679 -9.419 12.339 1.00 96.81 85 ILE A C 1
ATOM 658 O O . ILE A 1 85 ? 0.700 -10.585 11.946 1.00 96.81 85 ILE A O 1
ATOM 662 N N . VAL A 1 86 ? 0.409 -8.399 11.523 1.00 97.06 86 VAL A N 1
ATOM 663 C CA . VAL A 1 86 ? 0.228 -8.565 10.078 1.00 97.06 86 VAL A CA 1
ATOM 664 C C . VAL A 1 86 ? 1.595 -8.783 9.421 1.00 97.06 86 VAL A C 1
ATOM 666 O O . VAL A 1 86 ? 2.364 -7.846 9.197 1.00 97.06 86 VAL A O 1
ATOM 669 N N . GLU A 1 87 ? 1.918 -10.035 9.096 1.00 93.12 87 GLU A N 1
ATOM 670 C CA . GLU A 1 87 ? 3.139 -10.393 8.367 1.00 93.12 87 GLU A CA 1
ATOM 671 C C . GLU A 1 87 ? 2.990 -10.113 6.860 1.00 93.12 87 GLU A C 1
ATOM 673 O O . GLU A 1 87 ? 2.734 -11.001 6.049 1.00 93.12 87 GLU A O 1
ATOM 678 N N . GLY A 1 88 ? 3.132 -8.844 6.472 1.00 93.56 88 GLY A N 1
ATOM 679 C CA . GLY A 1 88 ? 2.954 -8.374 5.095 1.00 93.56 88 GLY A CA 1
ATOM 680 C C . GLY A 1 88 ? 1.479 -8.197 4.726 1.00 93.56 88 GLY A C 1
ATOM 681 O O . GLY A 1 88 ? 1.060 -7.082 4.426 1.00 93.56 88 GLY A O 1
ATOM 682 N N . ARG A 1 89 ? 0.671 -9.264 4.800 1.00 95.94 89 ARG A N 1
ATOM 683 C CA . ARG A 1 89 ? -0.800 -9.193 4.687 1.00 95.94 89 ARG A CA 1
ATOM 684 C C . ARG A 1 89 ? -1.504 -10.264 5.514 1.00 95.94 89 ARG A C 1
ATOM 686 O O . ARG A 1 89 ? -0.965 -11.349 5.696 1.00 95.94 89 ARG A O 1
ATOM 693 N N . ALA A 1 90 ? -2.734 -9.984 5.934 1.00 95.31 90 ALA A N 1
ATOM 694 C CA . ALA A 1 90 ? -3.602 -10.923 6.642 1.00 95.31 90 ALA A CA 1
ATOM 695 C C . ALA A 1 90 ? -5.043 -10.844 6.105 1.00 95.31 90 ALA A C 1
ATOM 697 O O . ALA A 1 90 ? -5.474 -9.754 5.714 1.00 95.31 90 ALA A O 1
ATOM 698 N N . PRO A 1 91 ? -5.783 -11.969 6.040 1.00 94.56 91 PRO A N 1
ATOM 699 C CA . PRO A 1 91 ? -7.184 -11.947 5.639 1.00 94.56 91 PRO A CA 1
ATOM 700 C C . PRO A 1 91 ? -8.010 -11.192 6.683 1.00 94.56 91 PRO A C 1
ATOM 702 O O . PRO A 1 91 ? -7.706 -11.247 7.881 1.00 94.56 91 PRO A O 1
ATOM 705 N N . LEU A 1 92 ? -9.035 -10.491 6.205 1.00 93.94 92 LEU A N 1
ATOM 706 C CA . LEU A 1 92 ? -9.919 -9.656 7.006 1.00 93.94 92 LEU A CA 1
ATOM 707 C C . LEU A 1 92 ? -11.347 -10.206 6.916 1.00 93.94 92 LEU A C 1
ATOM 709 O O . LEU A 1 92 ? -11.937 -10.236 5.835 1.00 93.94 92 LEU A O 1
ATOM 713 N N . ALA A 1 93 ? -11.875 -10.671 8.045 1.00 92.75 93 ALA A N 1
ATOM 714 C CA . ALA A 1 93 ? -13.253 -11.133 8.178 1.00 92.75 93 ALA A CA 1
ATOM 715 C C . ALA A 1 93 ? -14.135 -10.068 8.846 1.00 92.75 93 ALA A C 1
ATOM 717 O O . ALA A 1 93 ? -13.634 -9.159 9.509 1.00 92.75 93 ALA A O 1
ATOM 718 N N . ASP A 1 94 ? -15.456 -10.188 8.688 1.00 94.00 94 ASP A N 1
ATOM 719 C CA . ASP A 1 94 ? -16.406 -9.351 9.428 1.00 94.00 94 ASP A CA 1
ATOM 720 C C . ASP A 1 94 ? -16.145 -9.446 10.940 1.00 94.00 94 ASP A C 1
ATOM 722 O O . ASP A 1 94 ? -16.036 -10.536 11.506 1.00 94.00 94 ASP A O 1
ATOM 726 N N . GLY A 1 95 ? -16.014 -8.289 11.585 1.00 95.25 95 GLY A N 1
ATOM 727 C CA . GLY A 1 95 ? -15.714 -8.166 13.006 1.00 95.25 95 GLY A CA 1
ATOM 728 C C . GLY A 1 95 ? -14.235 -8.162 13.381 1.00 95.25 95 GLY A C 1
ATOM 729 O O . GLY A 1 95 ? -13.936 -7.845 14.534 1.00 95.25 95 GLY A O 1
ATOM 730 N N . ASP A 1 96 ? -13.317 -8.439 12.451 1.00 97.31 96 ASP A N 1
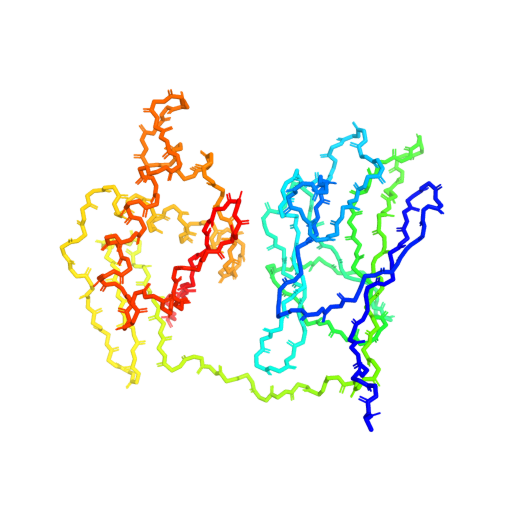ATOM 731 C CA . ASP A 1 96 ? -11.884 -8.289 12.711 1.00 97.31 96 ASP A CA 1
ATOM 732 C C . ASP A 1 96 ? -11.532 -6.814 12.969 1.00 97.31 96 ASP A C 1
ATOM 734 O O . ASP A 1 96 ? -12.046 -5.900 12.314 1.00 97.31 96 ASP A O 1
ATOM 738 N N . VAL A 1 97 ? -10.622 -6.576 13.917 1.00 98.56 97 VAL A N 1
ATOM 739 C CA . VAL A 1 97 ? -10.204 -5.222 14.311 1.00 98.56 97 VAL A CA 1
ATOM 740 C C . VAL A 1 97 ? -8.747 -4.996 13.934 1.00 98.56 97 VAL A C 1
ATOM 742 O O . VAL A 1 97 ? -7.849 -5.636 14.479 1.00 98.56 97 VAL A O 1
ATOM 745 N N . ILE A 1 98 ? -8.489 -4.053 13.031 1.00 98.69 98 ILE A N 1
ATOM 746 C CA . ILE A 1 98 ? -7.134 -3.590 12.721 1.00 98.69 98 ILE A CA 1
ATOM 747 C C . ILE A 1 98 ? -6.695 -2.644 13.841 1.00 98.69 98 ILE A C 1
ATOM 749 O O . ILE A 1 98 ? -7.388 -1.670 14.136 1.00 98.69 98 ILE A O 1
ATOM 753 N N . ARG A 1 99 ? -5.540 -2.910 14.455 1.00 98.56 99 ARG A N 1
ATOM 754 C CA . ARG A 1 99 ? -4.975 -2.085 15.529 1.00 98.56 99 ARG A CA 1
ATOM 755 C C . ARG A 1 99 ? -3.670 -1.447 15.083 1.00 98.56 99 ARG A C 1
ATOM 757 O O . ARG A 1 99 ? -2.777 -2.128 14.577 1.00 98.56 99 ARG A O 1
ATOM 764 N N . ILE A 1 100 ? -3.560 -0.141 15.295 1.00 98.44 100 ILE A N 1
ATOM 765 C CA . ILE A 1 100 ? -2.378 0.655 14.948 1.00 98.44 100 ILE A CA 1
ATOM 766 C C . ILE A 1 100 ? -1.965 1.459 16.173 1.00 98.44 100 ILE A C 1
ATOM 768 O O . ILE A 1 100 ? -2.790 2.159 16.755 1.00 98.44 100 ILE A O 1
ATOM 772 N N . LEU A 1 101 ? -0.696 1.356 16.576 1.00 97.75 101 LEU A N 1
ATOM 773 C CA . LEU A 1 101 ? -0.186 2.064 17.750 1.00 97.75 101 LEU A CA 1
ATOM 774 C C . LEU A 1 101 ? -0.362 3.578 17.577 1.00 97.75 101 LEU A C 1
ATOM 776 O O . LEU A 1 101 ? 0.117 4.157 16.601 1.00 97.75 101 LEU A O 1
ATOM 780 N N . ALA A 1 102 ? -1.046 4.203 18.532 1.00 95.06 102 ALA A N 1
ATOM 781 C CA . ALA A 1 102 ? -1.356 5.627 18.516 1.00 95.06 102 ALA A CA 1
ATOM 782 C C . ALA A 1 102 ? -0.478 6.407 19.496 1.00 95.06 102 ALA A C 1
ATOM 784 O O . ALA A 1 102 ? 0.033 7.474 19.170 1.00 95.06 102 ALA A O 1
ATOM 785 N N . ASN A 1 103 ? -0.306 5.877 20.705 1.00 94.62 103 ASN A N 1
ATOM 786 C CA . ASN A 1 103 ? 0.600 6.415 21.710 1.00 94.62 103 ASN A CA 1
ATOM 787 C C . ASN A 1 103 ? 0.972 5.325 22.724 1.00 94.62 103 ASN A C 1
ATOM 789 O O . ASN A 1 103 ? 0.461 4.204 22.689 1.00 94.62 103 ASN A O 1
ATOM 793 N N . VAL A 1 104 ? 1.871 5.676 23.633 1.00 94.19 104 VAL A N 1
ATOM 794 C CA . VAL A 1 104 ? 2.122 4.921 24.860 1.00 94.19 104 VAL A CA 1
ATOM 795 C C . VAL A 1 104 ? 1.677 5.789 26.036 1.00 94.19 104 VAL A C 1
ATOM 797 O O . VAL A 1 104 ? 2.051 6.963 26.110 1.00 94.19 104 VAL A O 1
ATOM 800 N N . SER A 1 105 ? 0.849 5.227 26.921 1.00 90.44 105 SER A N 1
ATOM 801 C CA . SER A 1 105 ? 0.333 5.909 28.112 1.00 90.44 105 SER A CA 1
ATOM 802 C C . SER A 1 105 ? 1.451 6.237 29.107 1.00 90.44 105 SER A C 1
ATOM 804 O O . SER A 1 105 ? 2.566 5.722 29.005 1.00 90.44 105 SER A O 1
ATOM 806 N N . GLU A 1 106 ? 1.158 7.056 30.120 1.00 90.19 106 GLU A N 1
ATOM 807 C CA . GLU A 1 106 ? 2.124 7.379 31.186 1.00 90.19 106 GLU A CA 1
ATOM 808 C C . GLU A 1 106 ? 2.637 6.131 31.926 1.00 90.19 106 GLU A C 1
ATOM 810 O O . GLU A 1 106 ? 3.777 6.108 32.385 1.00 90.19 106 GLU A O 1
ATOM 815 N N . ASN A 1 107 ? 1.829 5.067 31.976 1.00 93.69 107 ASN A N 1
ATOM 816 C CA . ASN A 1 107 ? 2.189 3.792 32.598 1.00 93.69 107 ASN A CA 1
ATOM 817 C C . ASN A 1 107 ? 2.978 2.860 31.661 1.00 93.69 107 ASN A C 1
ATOM 819 O O . ASN A 1 107 ? 3.282 1.730 32.038 1.00 93.69 107 ASN A O 1
ATOM 823 N N . GLY A 1 108 ? 3.300 3.298 30.441 1.00 92.25 108 GLY A N 1
ATOM 824 C CA . GLY A 1 108 ? 4.003 2.478 29.455 1.00 92.25 108 GLY A CA 1
ATOM 825 C C . GLY A 1 108 ? 3.100 1.520 28.673 1.00 92.25 108 GLY A C 1
ATOM 826 O O . GLY A 1 108 ? 3.609 0.662 27.953 1.00 92.25 108 GLY A O 1
ATOM 827 N N . GLU A 1 109 ? 1.776 1.643 28.788 1.00 94.12 109 GLU A N 1
ATOM 828 C CA . GLU A 1 109 ? 0.840 0.761 28.087 1.00 94.12 109 GLU A CA 1
ATOM 829 C C . GLU A 1 109 ? 0.538 1.283 26.674 1.00 94.12 109 GLU A C 1
ATOM 831 O O . GLU A 1 109 ? 0.267 2.476 26.505 1.00 94.12 109 GLU A O 1
ATOM 836 N N . PRO A 1 110 ? 0.558 0.422 25.642 1.00 94.88 110 PRO A N 1
ATOM 837 C CA . PRO A 1 110 ? 0.288 0.845 24.276 1.00 94.88 110 PRO A CA 1
ATOM 838 C C . PRO A 1 110 ? -1.207 1.107 24.065 1.00 94.88 110 PRO A C 1
ATOM 840 O O . PRO A 1 110 ? -2.046 0.228 24.276 1.00 94.88 110 PRO A O 1
ATOM 843 N N . VAL A 1 111 ? -1.539 2.297 23.569 1.00 96.00 111 VAL A N 1
ATOM 844 C CA . VAL A 1 111 ? -2.903 2.663 23.171 1.00 96.00 111 VAL A CA 1
ATOM 845 C C . VAL A 1 111 ? -2.978 2.694 21.652 1.00 96.00 111 VAL A C 1
ATOM 847 O O . VAL A 1 111 ? -2.087 3.214 20.978 1.00 96.00 111 VAL A O 1
ATOM 850 N N . HIS A 1 112 ? -4.045 2.125 21.102 1.00 97.31 112 HIS A N 1
ATOM 851 C CA . HIS A 1 112 ? -4.185 1.906 19.669 1.00 97.31 112 HIS A CA 1
ATOM 852 C C . HIS A 1 112 ? -5.354 2.704 19.093 1.00 97.31 112 HIS A C 1
ATOM 854 O O . HIS A 1 112 ? -6.350 2.952 19.768 1.00 97.31 112 HIS A O 1
ATOM 860 N N . TRP A 1 113 ? -5.228 3.059 17.819 1.00 98.31 113 TRP A N 1
ATOM 861 C CA . TRP A 1 113 ? -6.376 3.204 16.936 1.00 98.31 113 TRP A CA 1
ATOM 862 C C . TRP A 1 113 ? -6.946 1.820 16.653 1.00 98.31 113 TRP A C 1
ATOM 864 O O . TRP A 1 113 ? -6.184 0.884 16.399 1.00 98.31 113 TRP A O 1
ATOM 874 N N . GLU A 1 114 ? -8.268 1.705 16.661 1.00 98.50 114 GLU A N 1
ATOM 875 C CA . GLU A 1 114 ? -8.983 0.457 16.404 1.00 98.50 114 GLU A CA 1
ATOM 876 C C . GLU A 1 114 ? -9.945 0.672 15.238 1.00 98.50 114 GLU A C 1
ATOM 878 O O . GLU A 1 114 ? -10.815 1.536 15.291 1.00 98.50 114 GLU A O 1
ATOM 883 N N . LEU A 1 115 ? -9.753 -0.079 14.155 1.00 98.62 115 LEU A N 1
ATOM 884 C CA . LEU A 1 115 ? -10.577 -0.008 12.955 1.00 98.62 115 LEU A CA 1
ATOM 885 C C . LEU A 1 115 ? -11.276 -1.352 12.792 1.00 98.62 115 LEU A C 1
ATOM 887 O O . LEU A 1 115 ? -10.657 -2.330 12.371 1.00 98.62 115 LEU A O 1
ATOM 891 N N . THR A 1 116 ? -12.555 -1.409 13.147 1.00 98.31 116 THR A N 1
ATOM 892 C CA . THR A 1 116 ? -13.348 -2.629 13.009 1.00 98.31 116 THR A CA 1
ATOM 893 C C . THR A 1 116 ? -13.872 -2.746 11.590 1.00 98.31 116 THR A C 1
ATOM 895 O O . THR A 1 116 ? -14.529 -1.834 11.086 1.00 98.31 116 THR A O 1
ATOM 898 N N . PHE A 1 117 ? -13.589 -3.870 10.945 1.00 97.50 117 PHE A N 1
ATOM 899 C CA . PHE A 1 117 ? -14.102 -4.162 9.619 1.00 97.50 117 PHE A CA 1
ATOM 900 C C . PHE A 1 117 ? -15.506 -4.755 9.709 1.00 97.50 117 PHE A C 1
ATOM 902 O O . PHE A 1 117 ? -15.728 -5.747 10.403 1.00 97.50 117 PHE A O 1
ATOM 909 N N . ARG A 1 118 ? -16.456 -4.142 9.006 1.00 95.75 118 ARG A N 1
ATOM 910 C CA . ARG A 1 118 ? -17.823 -4.636 8.848 1.00 95.75 118 ARG A CA 1
ATOM 911 C C . ARG A 1 118 ? -18.062 -4.998 7.401 1.00 95.75 118 ARG A C 1
ATOM 913 O O . ARG A 1 118 ? -17.927 -4.144 6.529 1.00 95.75 118 ARG A O 1
ATOM 920 N N . ASP A 1 119 ? -18.456 -6.235 7.157 1.00 91.31 119 ASP A N 1
ATOM 921 C CA . ASP A 1 119 ? -18.765 -6.736 5.825 1.00 91.31 119 ASP A CA 1
ATOM 922 C C . ASP A 1 119 ? -20.150 -7.398 5.806 1.00 91.31 119 ASP A C 1
ATOM 924 O O . ASP A 1 119 ? -20.279 -8.605 6.032 1.00 91.31 119 ASP A O 1
ATOM 928 N N . PRO A 1 120 ? -21.207 -6.617 5.523 1.00 82.56 120 PRO A N 1
ATOM 929 C CA . PRO A 1 120 ? -22.593 -7.078 5.604 1.00 82.56 120 PRO A CA 1
ATOM 930 C C . PRO A 1 120 ? -22.933 -8.208 4.625 1.00 82.56 120 PRO A C 1
ATOM 932 O O . PRO A 1 120 ? -23.914 -8.923 4.835 1.00 82.56 120 PRO A O 1
ATOM 935 N N . LEU A 1 121 ? -22.155 -8.381 3.552 1.00 78.19 121 LEU A N 1
ATOM 936 C CA . LEU A 1 121 ? -22.378 -9.441 2.568 1.00 78.19 121 LEU A CA 1
ATOM 937 C C . LEU A 1 121 ? -21.589 -10.715 2.878 1.00 78.19 121 LEU A C 1
ATOM 939 O O . LEU A 1 121 ? -21.781 -11.712 2.181 1.00 78.19 121 LEU A O 1
ATOM 943 N N . GLY A 1 122 ? -20.749 -10.696 3.921 1.00 70.69 122 GLY A N 1
ATOM 944 C CA . GLY A 1 122 ? -19.919 -11.820 4.326 1.00 70.69 122 GLY A CA 1
ATOM 945 C C . GLY A 1 122 ? -19.103 -12.328 3.148 1.00 70.69 122 GLY A C 1
ATOM 946 O O . GLY A 1 122 ? -19.445 -13.348 2.543 1.00 70.69 122 GLY A O 1
ATOM 947 N N . THR A 1 123 ? -18.041 -11.609 2.793 1.00 65.88 123 THR A N 1
ATOM 948 C CA . THR A 1 123 ? -17.167 -11.981 1.687 1.00 65.88 123 THR A CA 1
ATOM 949 C C . THR A 1 123 ? -16.653 -13.401 1.890 1.00 65.88 123 THR A C 1
ATOM 951 O O . THR A 1 123 ? -15.800 -13.677 2.733 1.00 65.88 123 THR A O 1
ATOM 954 N N . ARG A 1 124 ? -17.190 -14.335 1.102 1.00 58.97 124 ARG A N 1
ATOM 955 C CA . ARG A 1 124 ? -16.666 -15.695 1.061 1.00 58.97 124 ARG A CA 1
ATOM 956 C C . ARG A 1 124 ? -15.345 -15.656 0.312 1.00 58.97 124 ARG A C 1
ATOM 958 O O . ARG A 1 124 ? -15.317 -15.080 -0.779 1.00 58.97 124 ARG A O 1
ATOM 965 N N . PRO A 1 125 ? -14.289 -16.295 0.836 1.00 54.97 125 PRO A N 1
ATOM 966 C CA . PRO A 1 125 ? -13.067 -16.447 0.079 1.00 54.97 125 PRO A CA 1
ATOM 967 C C . PRO A 1 125 ? -13.396 -17.144 -1.238 1.00 54.97 125 PRO A C 1
ATOM 969 O O . PRO A 1 125 ? -13.828 -18.299 -1.237 1.00 54.97 125 PRO A O 1
ATOM 972 N N . ALA A 1 126 ? -13.249 -16.444 -2.362 1.00 54.47 126 ALA A N 1
ATOM 973 C CA . ALA A 1 126 ? -13.109 -17.148 -3.624 1.00 54.47 126 ALA A CA 1
ATOM 974 C C . ALA A 1 126 ? -11.734 -17.820 -3.608 1.00 54.47 126 ALA A C 1
ATOM 976 O O . ALA A 1 126 ? -10.812 -17.344 -2.935 1.00 54.47 126 ALA A O 1
ATOM 977 N N . GLU A 1 127 ? -11.585 -18.936 -4.325 1.00 54.72 127 GLU A N 1
ATOM 978 C CA . GLU A 1 127 ? -10.255 -19.509 -4.496 1.00 54.72 127 GLU A CA 1
ATOM 979 C C . GLU A 1 127 ? -9.315 -18.418 -5.020 1.00 54.72 127 GLU A C 1
ATOM 981 O O . GLU A 1 127 ? -9.692 -17.686 -5.944 1.00 54.72 127 GLU A O 1
ATOM 986 N N . PRO A 1 128 ? -8.116 -18.265 -4.429 1.00 54.84 128 PRO A N 1
ATOM 987 C CA . PRO A 1 128 ? -7.184 -17.248 -4.864 1.00 54.84 128 PRO A CA 1
ATOM 988 C C . PRO A 1 128 ? -6.879 -17.486 -6.339 1.00 54.84 128 PRO A C 1
ATOM 990 O O . PRO A 1 128 ? -6.200 -18.449 -6.706 1.00 54.84 128 PRO A O 1
ATOM 993 N N . VAL A 1 129 ? -7.387 -16.599 -7.194 1.00 56.28 129 VAL A N 1
ATOM 994 C CA . VAL A 1 129 ? -7.064 -16.608 -8.614 1.00 56.28 129 VAL A CA 1
ATOM 995 C C . VAL A 1 129 ? -5.610 -16.180 -8.699 1.00 56.28 129 VAL A C 1
ATOM 997 O O . VAL A 1 129 ? -5.283 -14.994 -8.671 1.00 56.28 129 VAL A O 1
ATOM 1000 N N . ARG A 1 130 ? -4.698 -17.155 -8.737 1.00 58.75 130 ARG A N 1
ATOM 1001 C CA . ARG A 1 130 ? -3.286 -16.868 -8.974 1.00 58.75 130 ARG A CA 1
ATOM 1002 C C . ARG A 1 130 ? -3.213 -16.105 -10.285 1.00 58.75 130 ARG A C 1
ATOM 1004 O O . ARG A 1 130 ? -3.586 -16.648 -11.321 1.00 58.75 130 ARG A O 1
ATOM 1011 N N . ALA A 1 131 ? -2.709 -14.869 -10.232 1.00 65.00 131 ALA A N 1
ATOM 1012 C CA . ALA A 1 131 ? -2.388 -14.138 -11.450 1.00 65.00 131 ALA A CA 1
ATOM 1013 C C . ALA A 1 131 ? -1.568 -15.066 -12.357 1.00 65.00 131 ALA A C 1
ATOM 1015 O O . ALA A 1 131 ? -0.530 -15.588 -11.928 1.00 65.00 131 ALA A O 1
ATOM 1016 N N . ALA A 1 132 ? -2.105 -15.325 -13.552 1.00 75.88 132 ALA A N 1
ATOM 1017 C CA . ALA A 1 132 ? -1.524 -16.234 -14.537 1.00 75.88 132 ALA A CA 1
ATOM 1018 C C . ALA A 1 132 ? -0.174 -15.724 -15.0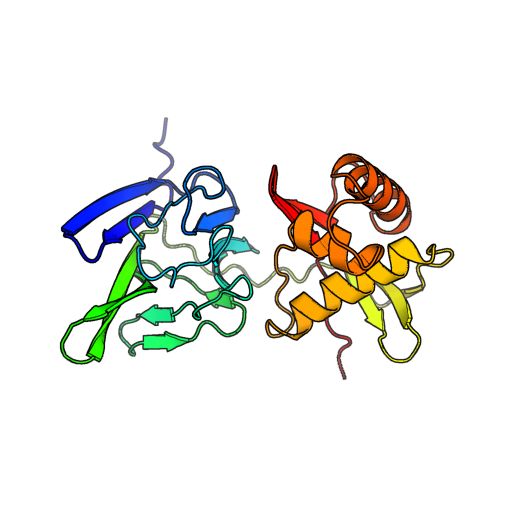63 1.00 75.88 132 ALA A C 1
ATOM 1020 O O . ALA A 1 132 ? 0.601 -16.493 -15.630 1.00 75.88 132 ALA A O 1
ATOM 1021 N N . GLU A 1 133 ? 0.093 -14.436 -14.842 1.00 90.12 133 GLU A N 1
ATOM 1022 C CA . GLU A 1 133 ? 1.296 -13.724 -15.226 1.00 90.12 133 GLU A CA 1
ATOM 1023 C C . GLU A 1 133 ? 1.817 -12.889 -14.046 1.00 90.12 133 GLU A C 1
ATOM 1025 O O . GLU A 1 133 ? 1.028 -12.278 -13.320 1.00 90.12 133 GLU A O 1
ATOM 1030 N N . TYR A 1 134 ? 3.133 -12.872 -13.831 1.00 92.50 134 TYR A N 1
ATOM 1031 C CA . TYR A 1 134 ? 3.779 -12.073 -12.785 1.00 92.50 134 TYR A CA 1
ATOM 1032 C C . TYR A 1 134 ? 5.208 -11.672 -13.163 1.00 92.50 134 TYR A C 1
ATOM 1034 O O . TYR A 1 134 ? 5.839 -12.295 -14.020 1.00 92.50 134 TYR A O 1
ATOM 1042 N N . LEU A 1 135 ? 5.735 -10.645 -12.491 1.00 95.31 135 LEU A N 1
ATOM 1043 C CA . LEU A 1 135 ? 7.149 -10.289 -12.574 1.00 95.31 135 LEU A CA 1
ATOM 1044 C C . LEU A 1 135 ? 7.971 -11.007 -11.504 1.00 95.31 135 LEU A C 1
ATOM 1046 O O . LEU A 1 135 ? 7.562 -11.117 -10.349 1.00 95.31 135 LEU A O 1
ATOM 1050 N N . GLU A 1 136 ? 9.166 -11.434 -11.886 1.00 95.00 136 GLU A N 1
ATOM 1051 C CA . GLU A 1 136 ? 10.177 -12.003 -10.999 1.00 95.00 136 GLU A CA 1
ATOM 1052 C C . GLU A 1 136 ? 11.480 -11.225 -11.179 1.00 95.00 136 GLU A C 1
ATOM 1054 O O . GLU A 1 136 ? 11.990 -11.101 -12.295 1.00 95.00 136 GLU A O 1
ATOM 1059 N N . TYR A 1 137 ? 12.044 -10.715 -10.085 1.00 95.19 137 TYR A N 1
ATOM 1060 C CA . TYR A 1 137 ? 13.357 -10.079 -10.109 1.00 95.19 137 TYR A CA 1
ATOM 1061 C C . TYR A 1 137 ? 14.409 -10.995 -9.469 1.00 95.19 137 TYR A C 1
ATOM 1063 O O . TYR A 1 137 ? 14.341 -11.344 -8.286 1.00 95.19 137 TYR A O 1
ATOM 1071 N N . ASP A 1 138 ? 15.397 -11.393 -10.271 1.00 93.50 138 ASP A N 1
ATOM 1072 C CA . ASP A 1 138 ? 16.538 -12.196 -9.842 1.00 93.50 138 ASP A CA 1
ATOM 1073 C C . ASP A 1 138 ? 17.642 -11.278 -9.314 1.00 93.50 138 ASP A C 1
ATOM 1075 O O . ASP A 1 138 ? 18.280 -10.530 -10.057 1.00 93.50 138 ASP A O 1
ATOM 1079 N N . TRP A 1 139 ? 17.888 -11.361 -8.009 1.00 91.44 139 TRP A N 1
ATOM 1080 C CA . TRP A 1 139 ? 18.860 -10.518 -7.319 1.00 91.44 139 TRP A CA 1
ATOM 1081 C C . TRP A 1 139 ? 20.311 -10.890 -7.581 1.00 91.44 139 TRP A C 1
ATOM 1083 O O . TRP A 1 139 ? 21.168 -10.016 -7.438 1.00 91.44 139 TRP A O 1
ATOM 1093 N N . ILE A 1 140 ? 20.574 -12.151 -7.935 1.00 90.25 140 ILE A N 1
ATOM 1094 C CA . ILE A 1 140 ? 21.922 -12.662 -8.189 1.00 90.25 140 ILE A CA 1
ATOM 1095 C C . ILE A 1 140 ? 22.374 -12.178 -9.562 1.00 90.25 140 ILE A C 1
ATOM 1097 O O . ILE A 1 140 ? 23.456 -11.613 -9.693 1.00 90.25 140 ILE A O 1
ATOM 1101 N N . SER A 1 141 ? 21.524 -12.351 -10.579 1.00 91.69 141 SER A N 1
ATOM 1102 C CA . SER A 1 141 ? 21.841 -11.919 -11.947 1.00 91.69 141 SER A CA 1
ATOM 1103 C C . SER A 1 141 ? 21.442 -10.470 -12.254 1.00 91.69 141 SER A C 1
ATOM 1105 O O . SER A 1 141 ? 21.795 -9.957 -13.314 1.00 91.69 141 SER A O 1
ATOM 1107 N N . ALA A 1 142 ? 20.733 -9.804 -11.335 1.00 91.62 142 ALA A N 1
ATOM 1108 C CA . ALA A 1 142 ? 20.154 -8.468 -11.492 1.00 91.62 142 ALA A CA 1
ATOM 1109 C C . ALA A 1 142 ? 19.211 -8.336 -12.705 1.00 91.62 142 ALA A C 1
ATOM 1111 O O . ALA A 1 142 ? 19.119 -7.268 -13.317 1.00 91.62 142 ALA A O 1
ATOM 1112 N N . ARG A 1 143 ? 18.488 -9.411 -13.041 1.00 94.88 143 ARG A N 1
ATOM 1113 C CA . ARG A 1 143 ? 17.604 -9.493 -14.213 1.00 94.88 143 ARG A CA 1
ATOM 1114 C C . ARG A 1 143 ? 16.136 -9.532 -13.816 1.00 94.88 143 ARG A C 1
ATOM 1116 O O . ARG A 1 143 ? 15.767 -10.132 -12.809 1.00 94.88 143 ARG A O 1
ATOM 1123 N N . LEU A 1 144 ? 15.306 -8.900 -14.638 1.00 96.56 144 LEU A N 1
ATOM 1124 C CA . LEU A 1 144 ? 13.854 -8.906 -14.503 1.00 96.56 144 LEU A CA 1
ATOM 1125 C C . LEU A 1 144 ? 13.259 -9.894 -15.502 1.00 96.56 144 LEU A C 1
ATOM 1127 O O . LEU A 1 144 ? 13.655 -9.912 -16.666 1.00 96.56 144 LEU A O 1
ATOM 1131 N N . TYR A 1 145 ? 12.289 -10.677 -15.055 1.00 96.00 145 TYR A N 1
ATOM 1132 C CA . TYR A 1 145 ? 11.599 -11.660 -15.871 1.00 96.00 145 TYR A CA 1
ATOM 1133 C C . TYR A 1 145 ? 10.096 -11.482 -15.756 1.00 96.00 145 TYR A C 1
ATOM 1135 O O . TYR A 1 145 ? 9.578 -11.088 -14.711 1.00 96.00 145 TYR A O 1
ATOM 1143 N N . ARG A 1 146 ? 9.406 -11.824 -16.836 1.00 94.94 146 ARG A N 1
ATOM 1144 C CA . ARG A 1 146 ? 7.964 -12.006 -16.884 1.00 94.94 146 ARG A CA 1
ATOM 1145 C C . ARG A 1 146 ? 7.685 -13.492 -16.985 1.00 94.94 146 ARG A C 1
ATOM 1147 O O . ARG A 1 146 ? 8.221 -14.153 -17.874 1.00 94.94 146 ARG A O 1
ATOM 1154 N N . VAL A 1 147 ? 6.886 -14.005 -16.060 1.00 93.12 147 VAL A N 1
ATOM 1155 C CA . VAL A 1 147 ? 6.520 -15.418 -16.010 1.00 93.12 147 VAL A CA 1
ATOM 1156 C C . VAL A 1 147 ? 5.043 -15.550 -16.331 1.00 93.12 147 VAL A C 1
ATOM 1158 O O . VAL A 1 147 ? 4.228 -14.970 -15.620 1.00 93.12 147 VAL A O 1
ATOM 1161 N N . ALA A 1 148 ? 4.702 -16.302 -17.376 1.00 90.50 148 ALA A N 1
ATOM 1162 C CA . ALA A 1 148 ? 3.327 -16.532 -17.818 1.00 90.50 148 ALA A CA 1
ATOM 1163 C C . ALA A 1 148 ? 3.159 -17.979 -18.290 1.00 90.50 148 ALA A C 1
ATOM 1165 O O . ALA A 1 148 ? 3.907 -18.434 -19.150 1.00 90.50 148 ALA A O 1
ATOM 1166 N N . GLY A 1 149 ? 2.187 -18.720 -17.746 1.00 84.19 149 GLY A N 1
ATOM 1167 C CA . GLY A 1 149 ? 1.885 -20.081 -18.227 1.00 84.19 149 GLY A CA 1
ATOM 1168 C C . GLY A 1 149 ? 3.076 -21.057 -18.215 1.00 84.19 149 GLY A C 1
ATOM 1169 O O . GLY A 1 149 ? 3.116 -21.974 -19.028 1.00 84.19 149 GLY A O 1
ATOM 1170 N N . GLY A 1 150 ? 4.055 -20.847 -17.328 1.00 82.00 150 GLY A N 1
ATOM 1171 C CA . GLY A 1 150 ? 5.293 -21.634 -17.252 1.00 82.00 150 GLY A CA 1
ATOM 1172 C C . GLY A 1 150 ? 6.443 -21.130 -18.135 1.00 82.00 150 GLY A C 1
ATOM 1173 O O . GLY A 1 150 ? 7.572 -21.573 -17.938 1.00 82.00 150 GLY A O 1
ATOM 1174 N N . ASP A 1 151 ? 6.199 -20.186 -19.047 1.00 90.50 151 ASP A N 1
ATOM 1175 C CA . ASP A 1 151 ? 7.261 -19.491 -19.778 1.00 90.50 151 ASP A CA 1
ATOM 1176 C C . ASP A 1 151 ? 7.877 -18.393 -18.904 1.00 90.50 151 ASP A C 1
ATOM 1178 O O . ASP A 1 151 ? 7.163 -17.677 -18.200 1.00 90.50 151 ASP A O 1
ATOM 1182 N N . ARG A 1 152 ? 9.205 -18.262 -18.944 1.00 93.38 152 ARG A N 1
ATOM 1183 C CA . ARG A 1 152 ? 9.984 -17.291 -18.166 1.00 93.38 152 ARG A CA 1
ATOM 1184 C C . ARG A 1 152 ? 10.833 -16.461 -19.115 1.00 93.38 152 ARG A C 1
ATOM 1186 O O . ARG A 1 152 ? 11.957 -16.826 -19.457 1.00 93.38 152 ARG A O 1
ATOM 1193 N N . GLN A 1 153 ? 10.304 -15.306 -19.493 1.00 94.94 153 GLN A N 1
ATOM 1194 C CA . GLN A 1 153 ? 10.920 -14.407 -20.458 1.00 94.94 153 GLN A CA 1
ATOM 1195 C C . GLN A 1 153 ? 11.703 -13.295 -19.756 1.00 94.94 153 GLN A C 1
ATOM 1197 O O . GLN A 1 153 ? 11.157 -12.574 -18.924 1.00 94.94 153 GLN A O 1
ATOM 1202 N N . GLU A 1 154 ? 12.974 -13.107 -20.113 1.00 96.19 154 GLU A N 1
ATOM 1203 C CA . GLU A 1 154 ? 13.756 -11.962 -19.631 1.00 96.19 154 GLU A CA 1
ATOM 1204 C C . GLU A 1 154 ? 13.255 -10.650 -20.250 1.00 96.19 154 GLU A C 1
ATOM 1206 O O . GLU A 1 154 ? 13.119 -10.528 -21.471 1.00 96.19 154 GLU A O 1
ATOM 1211 N N . ILE A 1 155 ? 13.044 -9.640 -19.407 1.00 95.44 155 ILE A N 1
ATOM 1212 C CA . ILE A 1 155 ? 12.802 -8.263 -19.833 1.00 95.44 155 ILE A CA 1
ATOM 1213 C C . ILE A 1 155 ? 14.156 -7.565 -19.970 1.00 95.44 155 ILE A C 1
ATOM 1215 O O . ILE A 1 155 ? 14.731 -7.062 -19.003 1.00 95.44 155 ILE A O 1
ATOM 1219 N N . GLY A 1 156 ? 14.678 -7.552 -21.195 1.00 89.94 156 GLY A N 1
ATOM 1220 C CA . GLY A 1 156 ? 15.964 -6.935 -21.512 1.00 89.94 156 GLY A CA 1
ATOM 1221 C C . GLY A 1 156 ? 15.918 -5.408 -21.674 1.00 89.94 156 GLY A C 1
ATOM 1222 O O . GLY A 1 156 ? 14.866 -4.769 -21.633 1.00 89.94 156 GLY A O 1
ATOM 1223 N N . LYS A 1 157 ? 17.093 -4.816 -21.943 1.00 89.88 157 LYS A N 1
ATOM 1224 C CA . LYS A 1 157 ? 17.283 -3.379 -22.260 1.00 89.88 157 LYS A CA 1
ATOM 1225 C C . LYS A 1 157 ? 16.755 -2.418 -21.183 1.00 89.88 157 LYS A C 1
ATOM 1227 O O . LYS A 1 157 ? 16.291 -1.311 -21.492 1.00 89.88 157 LYS A O 1
ATOM 1232 N N . LEU A 1 158 ? 16.828 -2.823 -19.920 1.00 94.31 158 LEU A N 1
ATOM 1233 C CA . LEU A 1 158 ? 16.587 -1.924 -18.80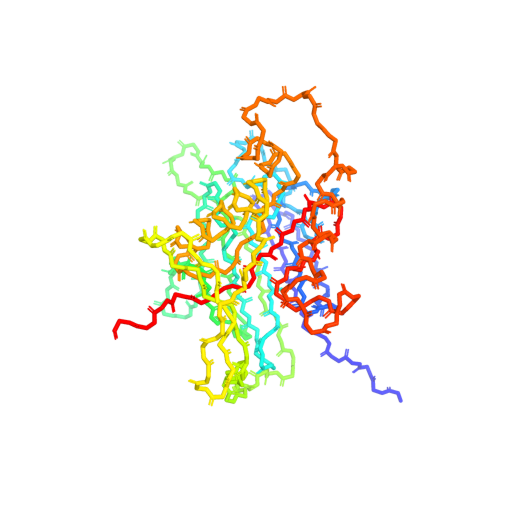1 1.00 94.31 158 LEU A CA 1
ATOM 1234 C C . LEU A 1 158 ? 17.763 -0.947 -18.662 1.00 94.31 158 LEU A C 1
ATOM 1236 O O . LEU A 1 158 ? 18.934 -1.326 -18.692 1.00 94.31 158 LEU A O 1
ATOM 1240 N N . ARG A 1 159 ? 17.448 0.341 -18.547 1.00 94.62 159 ARG A N 1
ATOM 1241 C CA . ARG A 1 159 ? 18.428 1.404 -18.298 1.00 94.62 159 ARG A CA 1
ATOM 1242 C C . ARG A 1 159 ? 18.887 1.348 -16.835 1.00 94.62 159 ARG A C 1
ATOM 1244 O O . ARG A 1 159 ? 18.132 0.871 -15.987 1.00 94.62 159 ARG A O 1
ATOM 1251 N N . PRO A 1 160 ? 20.059 1.909 -16.483 1.00 95.00 160 PRO A N 1
ATOM 1252 C CA . PRO A 1 160 ? 20.551 1.891 -15.103 1.00 95.00 160 PRO A CA 1
ATOM 1253 C C . PRO A 1 160 ? 19.546 2.422 -14.067 1.00 95.00 160 PRO A C 1
ATOM 1255 O O . PRO A 1 160 ? 19.370 1.815 -13.016 1.00 95.00 160 PRO A O 1
ATOM 1258 N N . GLN A 1 161 ? 18.840 3.516 -14.372 1.00 95.88 161 GLN A N 1
ATOM 1259 C CA . GLN A 1 161 ? 17.821 4.090 -13.481 1.00 95.88 161 GLN A CA 1
ATOM 1260 C C . GLN A 1 161 ? 16.588 3.183 -13.325 1.00 95.88 161 GLN A C 1
ATOM 1262 O O . GLN A 1 161 ? 16.061 3.056 -12.226 1.00 95.88 161 GLN A O 1
ATOM 1267 N N . GLU A 1 162 ? 16.163 2.500 -14.393 1.00 96.50 162 GLU A N 1
ATOM 1268 C CA . GLU A 1 162 ? 15.051 1.538 -14.345 1.00 96.50 162 GLU A CA 1
ATOM 1269 C C . GLU A 1 162 ? 15.419 0.322 -13.491 1.00 96.50 162 GLU A C 1
ATOM 1271 O O . GLU A 1 162 ? 14.614 -0.139 -12.685 1.00 96.50 162 GLU A O 1
ATOM 1276 N N . HIS A 1 163 ? 16.664 -0.153 -13.613 1.00 95.12 163 HIS A N 1
ATOM 1277 C CA . HIS A 1 163 ? 17.196 -1.211 -12.760 1.00 95.12 163 HIS A CA 1
ATOM 1278 C C . HIS A 1 163 ? 17.224 -0.805 -11.287 1.00 95.12 163 HIS A C 1
ATOM 1280 O O . HIS A 1 163 ? 16.800 -1.593 -10.443 1.00 95.12 163 HIS A O 1
ATOM 1286 N N . LYS A 1 164 ? 17.694 0.409 -10.968 1.00 96.12 164 LYS A N 1
ATOM 1287 C CA . LYS A 1 164 ? 17.679 0.921 -9.588 1.00 96.12 164 LYS A CA 1
ATOM 1288 C C . LYS A 1 164 ? 16.258 0.982 -9.029 1.00 96.12 164 LYS A C 1
ATOM 1290 O O . LYS A 1 164 ? 16.043 0.532 -7.909 1.00 96.12 164 LYS A O 1
ATOM 1295 N N . LEU A 1 165 ? 15.302 1.474 -9.822 1.00 97.38 165 LEU A N 1
ATOM 1296 C CA . LEU A 1 165 ? 13.894 1.561 -9.434 1.00 97.38 165 LEU A CA 1
ATOM 1297 C C . LEU A 1 165 ? 13.304 0.177 -9.130 1.00 97.38 165 LEU A C 1
ATOM 1299 O O . LEU A 1 165 ? 12.829 -0.041 -8.019 1.00 97.38 165 LEU A O 1
ATOM 1303 N N . ILE A 1 166 ? 13.382 -0.771 -10.073 1.00 97.38 166 ILE A N 1
ATOM 1304 C CA . ILE A 1 166 ? 12.843 -2.131 -9.886 1.00 97.38 166 ILE A CA 1
ATOM 1305 C C . ILE A 1 166 ? 13.495 -2.819 -8.691 1.00 97.38 166 ILE A C 1
ATOM 1307 O O . ILE A 1 166 ? 12.796 -3.377 -7.848 1.00 97.38 166 ILE A O 1
ATOM 1311 N N . ARG A 1 167 ? 14.828 -2.752 -8.592 1.00 96.19 167 ARG A N 1
ATOM 1312 C CA . ARG A 1 167 ? 15.570 -3.381 -7.498 1.00 96.19 167 ARG A CA 1
ATOM 1313 C C . ARG A 1 167 ? 15.145 -2.820 -6.147 1.00 96.19 167 ARG A C 1
ATOM 1315 O O . ARG A 1 167 ? 14.927 -3.594 -5.224 1.00 96.19 167 ARG A O 1
ATOM 1322 N N . TYR A 1 168 ? 15.018 -1.500 -6.034 1.00 97.50 168 TYR A N 1
ATOM 1323 C CA . TYR A 1 168 ? 14.587 -0.860 -4.795 1.00 97.50 168 TYR A CA 1
ATOM 1324 C C . TYR A 1 168 ? 13.164 -1.274 -4.406 1.00 97.50 168 TYR A C 1
ATOM 1326 O O . TYR A 1 168 ? 12.931 -1.671 -3.267 1.00 97.50 168 TYR A O 1
ATOM 1334 N N . MET A 1 169 ? 12.218 -1.234 -5.347 1.00 98.19 169 MET A N 1
ATOM 1335 C CA . MET A 1 169 ? 10.829 -1.604 -5.064 1.00 98.19 169 MET A CA 1
ATOM 1336 C C . MET A 1 169 ? 10.696 -3.093 -4.702 1.00 98.19 169 MET A C 1
ATOM 1338 O O . MET A 1 169 ? 10.040 -3.424 -3.718 1.00 98.19 169 MET A O 1
ATOM 1342 N N . ASP A 1 170 ? 11.391 -3.993 -5.405 1.00 97.19 170 ASP A N 1
ATOM 1343 C CA . ASP A 1 170 ? 11.407 -5.422 -5.057 1.00 97.19 170 ASP A CA 1
ATOM 1344 C C . ASP A 1 170 ? 12.063 -5.675 -3.687 1.00 97.19 170 ASP A C 1
ATOM 1346 O O . ASP A 1 170 ? 11.618 -6.531 -2.924 1.00 97.19 170 ASP A O 1
ATOM 1350 N N . GLN A 1 171 ? 13.078 -4.885 -3.316 1.00 96.31 171 GLN A N 1
ATOM 1351 C CA . GLN A 1 171 ? 13.690 -4.947 -1.985 1.00 96.31 171 GLN A CA 1
ATOM 1352 C C . GLN A 1 171 ? 12.676 -4.630 -0.892 1.00 96.31 171 GLN A C 1
ATOM 1354 O O . GLN A 1 171 ? 12.633 -5.304 0.139 1.00 96.31 171 GLN A O 1
ATOM 1359 N N . ARG A 1 172 ? 11.869 -3.590 -1.120 1.00 97.06 172 ARG A N 1
ATOM 1360 C CA . ARG A 1 172 ? 10.822 -3.158 -0.197 1.00 97.06 172 ARG A CA 1
ATOM 1361 C C . ARG A 1 172 ? 9.748 -4.233 -0.050 1.00 97.06 172 ARG A C 1
ATOM 1363 O O . ARG A 1 172 ? 9.367 -4.533 1.078 1.00 97.06 172 ARG A O 1
ATOM 1370 N N . ASN A 1 173 ? 9.361 -4.885 -1.145 1.00 96.62 173 ASN A N 1
ATOM 1371 C CA . ASN A 1 173 ? 8.446 -6.028 -1.108 1.00 96.62 173 ASN A CA 1
ATOM 1372 C C . ASN A 1 173 ? 9.022 -7.187 -0.285 1.00 96.62 173 ASN A C 1
ATOM 1374 O O . ASN A 1 173 ? 8.356 -7.706 0.606 1.00 96.62 173 ASN A O 1
ATOM 1378 N N . ARG A 1 174 ? 10.280 -7.578 -0.531 1.00 94.25 174 ARG A N 1
ATOM 1379 C CA . ARG A 1 174 ? 10.959 -8.664 0.205 1.00 94.25 174 ARG A CA 1
ATOM 1380 C C . ARG A 1 174 ? 11.040 -8.395 1.702 1.00 94.25 174 ARG A C 1
ATOM 1382 O O . ARG A 1 174 ? 10.747 -9.281 2.503 1.00 94.25 174 ARG A O 1
ATOM 1389 N N . ALA A 1 175 ? 11.391 -7.166 2.078 1.00 94.12 175 ALA A N 1
ATOM 1390 C CA . ALA A 1 175 ? 11.410 -6.735 3.474 1.00 94.12 175 ALA A CA 1
ATOM 1391 C C . ALA A 1 175 ? 10.021 -6.830 4.133 1.00 94.12 175 ALA A C 1
ATOM 1393 O O . ALA A 1 175 ? 9.924 -7.035 5.343 1.00 94.12 175 ALA A O 1
ATOM 1394 N N . ASN A 1 176 ? 8.957 -6.753 3.331 1.00 94.94 176 ASN A N 1
ATOM 1395 C CA . ASN A 1 176 ? 7.572 -6.931 3.744 1.00 94.94 176 ASN A CA 1
ATOM 1396 C C . ASN A 1 176 ? 7.013 -8.325 3.402 1.00 94.94 176 ASN A C 1
ATOM 1398 O O . ASN A 1 176 ? 5.893 -8.458 2.919 1.00 94.94 176 ASN A O 1
ATOM 1402 N N . ARG A 1 177 ? 7.805 -9.386 3.619 1.00 93.88 177 ARG A N 1
ATOM 1403 C CA . ARG A 1 177 ? 7.394 -10.791 3.394 1.00 93.88 177 ARG A CA 1
ATOM 1404 C C . ARG A 1 177 ? 6.949 -11.090 1.955 1.00 93.88 177 ARG A C 1
ATOM 1406 O O . ARG A 1 177 ? 6.101 -11.945 1.726 1.00 93.88 177 ARG A O 1
ATOM 1413 N N . ASN A 1 178 ? 7.555 -10.414 0.981 1.00 93.75 178 ASN A N 1
ATOM 1414 C CA . ASN A 1 178 ? 7.198 -10.478 -0.441 1.00 93.75 178 ASN A CA 1
ATOM 1415 C C . ASN A 1 178 ? 5.785 -9.960 -0.755 1.00 93.75 178 ASN A C 1
ATOM 1417 O O . ASN A 1 178 ? 5.255 -10.254 -1.824 1.00 93.75 178 ASN A O 1
ATOM 1421 N N . VAL A 1 179 ? 5.182 -9.182 0.148 1.00 94.44 179 VAL A N 1
ATOM 1422 C CA . VAL A 1 179 ? 3.923 -8.486 -0.107 1.00 94.44 179 VAL A CA 1
ATOM 1423 C C . VAL A 1 179 ? 4.230 -7.091 -0.650 1.00 94.44 179 VAL A C 1
ATOM 1425 O O . VAL A 1 179 ? 4.954 -6.334 0.005 1.00 94.44 179 VAL A O 1
ATOM 1428 N N . PRO A 1 180 ? 3.693 -6.727 -1.827 1.00 95.31 180 PRO A N 1
ATOM 1429 C CA . PRO A 1 180 ? 3.976 -5.445 -2.445 1.00 95.31 180 PRO A CA 1
ATOM 1430 C C . PRO A 1 180 ? 3.623 -4.239 -1.580 1.00 95.31 180 PRO A C 1
ATOM 1432 O O . PRO A 1 180 ? 2.488 -4.119 -1.111 1.00 95.31 180 PRO A O 1
ATOM 1435 N N . VAL A 1 181 ? 4.573 -3.313 -1.434 1.00 96.25 181 VAL A N 1
ATOM 1436 C CA . VAL A 1 181 ? 4.390 -2.053 -0.698 1.00 96.25 181 VAL A CA 1
ATOM 1437 C C . VAL A 1 181 ? 4.513 -0.847 -1.614 1.00 96.25 181 VAL A C 1
ATOM 1439 O O . VAL A 1 181 ? 5.186 -0.858 -2.645 1.00 96.25 181 VAL A O 1
ATOM 1442 N N . MET A 1 182 ? 3.849 0.224 -1.216 1.00 96.69 182 MET A N 1
ATOM 1443 C CA . MET A 1 182 ? 3.949 1.514 -1.863 1.00 96.69 182 MET A CA 1
ATOM 1444 C C . MET A 1 182 ? 5.300 2.169 -1.540 1.00 96.69 182 MET A C 1
ATOM 1446 O O . MET A 1 182 ? 5.681 2.290 -0.376 1.00 96.69 182 MET A O 1
ATOM 1450 N N . CYS A 1 183 ? 5.995 2.613 -2.586 1.00 97.50 183 CYS A N 1
ATOM 1451 C CA . CYS A 1 183 ? 7.180 3.459 -2.521 1.00 97.50 183 CYS A CA 1
ATOM 1452 C C . CYS A 1 183 ? 6.813 4.876 -2.960 1.00 97.50 183 CYS A C 1
ATOM 1454 O O . CYS A 1 183 ? 6.322 5.098 -4.073 1.00 97.50 183 CYS A O 1
ATOM 1456 N N . SER A 1 184 ? 7.055 5.845 -2.085 1.00 95.69 184 SER A N 1
ATOM 1457 C CA . SER A 1 184 ? 6.767 7.252 -2.341 1.00 95.69 184 SER A CA 1
ATOM 1458 C C . SER A 1 184 ? 7.730 7.892 -3.327 1.00 95.69 184 SER A C 1
ATOM 1460 O O . SER A 1 184 ? 8.843 7.411 -3.526 1.00 95.69 184 SER A O 1
ATOM 1462 N N . TYR A 1 185 ? 7.319 9.011 -3.927 1.00 95.44 185 TYR A N 1
ATOM 1463 C CA . TYR A 1 185 ? 8.208 9.795 -4.789 1.00 95.44 185 TYR A CA 1
ATOM 1464 C C . TYR A 1 185 ? 9.538 10.130 -4.107 1.00 95.44 185 TYR A C 1
ATOM 1466 O O . TYR A 1 185 ? 10.587 9.951 -4.711 1.00 95.44 185 TYR A O 1
ATOM 1474 N N . GLU A 1 186 ? 9.509 10.551 -2.841 1.00 93.06 186 GLU A N 1
ATOM 1475 C CA . GLU A 1 186 ? 10.705 10.871 -2.046 1.00 93.06 186 GLU A CA 1
ATOM 1476 C C . GLU A 1 186 ? 11.664 9.672 -1.936 1.00 93.06 186 GLU A C 1
ATOM 1478 O O . GLU A 1 186 ? 12.868 9.797 -2.177 1.00 93.06 186 GLU A O 1
ATOM 1483 N N . GLU A 1 187 ? 11.121 8.491 -1.629 1.00 94.50 187 GLU A N 1
ATOM 1484 C CA . GLU A 1 187 ? 11.884 7.244 -1.537 1.00 94.50 187 GLU A CA 1
ATOM 1485 C C . GLU A 1 187 ? 12.468 6.839 -2.891 1.00 94.50 187 GLU A C 1
ATOM 1487 O O . GLU A 1 187 ? 13.653 6.519 -2.981 1.00 94.50 187 GLU A O 1
ATOM 1492 N N . LEU A 1 188 ? 11.658 6.893 -3.953 1.00 96.44 188 LEU A N 1
ATOM 1493 C CA . LEU A 1 188 ? 12.086 6.543 -5.305 1.00 96.44 188 LEU A CA 1
ATOM 1494 C C . LEU A 1 188 ? 13.168 7.499 -5.809 1.00 96.44 188 LEU A C 1
ATOM 1496 O O . LEU A 1 188 ? 14.175 7.043 -6.346 1.00 96.44 188 LEU A O 1
ATOM 1500 N N . MET A 1 189 ? 13.009 8.806 -5.592 1.00 95.19 189 MET A N 1
ATOM 1501 C CA . MET A 1 189 ? 14.008 9.795 -5.994 1.00 95.19 189 MET A CA 1
ATOM 1502 C C . MET A 1 189 ? 15.354 9.532 -5.317 1.00 95.19 189 MET A C 1
ATOM 1504 O O . MET A 1 189 ? 16.392 9.448 -5.979 1.00 95.19 189 MET A O 1
ATOM 1508 N N . THR A 1 190 ? 15.323 9.296 -4.008 1.00 94.25 190 THR A N 1
ATOM 1509 C CA . THR A 1 190 ? 16.522 8.958 -3.237 1.00 94.25 190 THR A CA 1
ATOM 1510 C C . THR A 1 190 ? 17.158 7.660 -3.742 1.00 94.25 190 THR A C 1
ATOM 1512 O O . THR A 1 190 ? 18.363 7.604 -3.968 1.00 94.25 190 THR A O 1
ATOM 1515 N N . ALA A 1 191 ? 16.360 6.620 -3.994 1.00 94.88 191 ALA A N 1
ATOM 1516 C CA . ALA A 1 191 ? 16.859 5.319 -4.436 1.00 94.88 191 ALA A CA 1
ATOM 1517 C C . ALA A 1 191 ? 17.497 5.341 -5.837 1.00 94.88 191 ALA A C 1
ATOM 1519 O O . ALA A 1 191 ? 18.454 4.609 -6.107 1.00 94.88 191 ALA A O 1
ATOM 1520 N N . ILE A 1 192 ? 16.972 6.161 -6.749 1.00 95.25 192 ILE A N 1
ATOM 1521 C CA . ILE A 1 192 ? 17.428 6.202 -8.144 1.00 95.25 192 ILE A CA 1
ATOM 1522 C C . ILE A 1 192 ? 18.665 7.099 -8.290 1.00 95.25 192 ILE A C 1
ATOM 1524 O O . ILE A 1 192 ? 19.627 6.721 -8.979 1.00 95.25 192 ILE A O 1
ATOM 1528 N N . TRP A 1 193 ? 18.661 8.263 -7.636 1.00 93.44 193 TRP A N 1
ATOM 1529 C CA . TRP A 1 193 ? 19.650 9.323 -7.862 1.00 93.44 193 TRP A CA 1
ATOM 1530 C C . TRP A 1 193 ? 20.570 9.618 -6.670 1.00 93.44 193 TRP A C 1
ATOM 1532 O O . TRP A 1 193 ? 21.627 10.205 -6.873 1.00 93.44 193 TRP A O 1
ATOM 1542 N N . GLY A 1 194 ? 20.257 9.132 -5.467 1.00 85.19 194 GLY A N 1
ATOM 1543 C CA . GLY A 1 194 ? 21.155 9.137 -4.306 1.00 85.19 194 GLY A CA 1
ATOM 1544 C C . GLY A 1 194 ? 21.003 10.329 -3.360 1.00 85.19 194 GLY A C 1
ATOM 1545 O O . GLY A 1 194 ? 21.011 10.113 -2.151 1.00 85.19 194 GLY A O 1
ATOM 1546 N N . GLU A 1 195 ? 20.825 11.555 -3.863 1.00 75.94 195 GLU A N 1
ATOM 1547 C CA . GLU A 1 195 ? 20.683 12.745 -3.008 1.00 75.94 195 GLU A CA 1
ATOM 1548 C C . GLU A 1 195 ? 19.281 13.375 -3.068 1.00 75.94 195 GLU A C 1
ATOM 1550 O O . GLU A 1 195 ? 18.696 13.495 -4.152 1.00 75.94 195 GLU A O 1
ATOM 1555 N N . PRO A 1 196 ? 18.726 13.813 -1.919 1.00 64.94 196 PRO A N 1
ATOM 1556 C CA . PRO A 1 196 ? 17.488 14.581 -1.896 1.00 64.94 196 PRO A CA 1
ATOM 1557 C C . PRO A 1 196 ? 17.665 15.938 -2.594 1.00 64.94 196 PRO A C 1
ATOM 1559 O O . PRO A 1 196 ? 18.616 16.661 -2.315 1.00 64.94 196 PRO A O 1
ATOM 1562 N N . GLY A 1 197 ? 16.706 16.329 -3.438 1.00 65.62 197 GLY A N 1
ATOM 1563 C CA . GLY A 1 197 ? 16.566 17.724 -3.886 1.00 65.62 197 GLY A CA 1
ATOM 1564 C C . GLY A 1 197 ? 17.090 18.078 -5.282 1.00 65.62 197 GLY A C 1
ATOM 1565 O O . GLY A 1 197 ? 17.066 19.252 -5.635 1.00 65.62 197 GLY A O 1
ATOM 1566 N N . GLY A 1 198 ? 17.510 17.105 -6.096 1.00 79.19 198 GLY A N 1
ATOM 1567 C CA . GLY A 1 198 ? 17.924 17.341 -7.493 1.00 79.19 198 GLY A CA 1
ATOM 1568 C C . GLY A 1 198 ? 16.933 16.876 -8.564 1.00 79.19 198 GLY A C 1
ATOM 1569 O O . GLY A 1 198 ? 17.103 17.213 -9.732 1.00 79.19 198 GLY A O 1
ATOM 1570 N N . HIS A 1 199 ? 15.916 16.103 -8.178 1.00 89.81 199 HIS A N 1
ATOM 1571 C CA . HIS A 1 199 ? 14.999 15.442 -9.104 1.00 89.81 199 HIS A CA 1
ATOM 1572 C C . HIS A 1 199 ? 13.541 15.690 -8.735 1.00 89.81 199 HIS A C 1
ATOM 1574 O O . HIS A 1 199 ? 13.211 16.048 -7.604 1.00 89.81 199 HIS A O 1
ATOM 1580 N N . THR A 1 200 ? 12.674 15.512 -9.721 1.00 93.00 200 THR A N 1
ATOM 1581 C CA . THR A 1 200 ? 11.253 15.847 -9.664 1.00 93.00 200 THR A CA 1
ATOM 1582 C C . THR A 1 200 ? 10.371 14.607 -9.768 1.00 93.00 200 THR A C 1
ATOM 1584 O O . THR A 1 200 ? 10.746 13.587 -10.354 1.00 93.00 200 THR A O 1
ATOM 1587 N N . GLU A 1 201 ? 9.131 14.712 -9.283 1.00 94.12 201 GLU A N 1
ATOM 1588 C CA . GLU A 1 201 ? 8.110 13.679 -9.507 1.00 94.12 201 GLU A CA 1
ATOM 1589 C C . GLU A 1 201 ? 7.892 13.410 -11.005 1.00 94.12 201 GLU A C 1
ATOM 1591 O O . GLU A 1 201 ? 7.652 12.273 -11.406 1.00 94.12 201 GLU A O 1
ATOM 1596 N N . THR A 1 202 ? 8.044 14.431 -11.856 1.00 95.31 202 THR A N 1
ATOM 1597 C CA . THR A 1 202 ? 7.951 14.316 -13.319 1.00 95.31 202 THR A CA 1
ATOM 1598 C C . THR A 1 202 ? 9.009 13.380 -13.902 1.00 95.31 202 THR A C 1
ATOM 1600 O O . THR A 1 202 ? 8.694 12.582 -14.785 1.00 95.31 202 THR A O 1
ATOM 1603 N N . GLU A 1 203 ? 10.247 13.426 -13.406 1.00 95.31 203 GLU A N 1
ATOM 1604 C CA . GLU A 1 203 ? 11.307 12.508 -13.844 1.00 95.31 203 GLU A CA 1
ATOM 1605 C C . GLU A 1 203 ? 11.014 11.067 -13.424 1.00 95.31 203 GLU A C 1
ATOM 1607 O O . GLU A 1 203 ? 11.188 10.147 -14.229 1.00 95.31 203 GLU A O 1
ATOM 1612 N N . VAL A 1 204 ? 10.493 10.864 -12.207 1.00 96.56 204 VAL A N 1
ATOM 1613 C CA . VAL A 1 204 ? 10.005 9.546 -11.767 1.00 96.56 204 VAL A CA 1
ATOM 1614 C C . VAL A 1 204 ? 8.873 9.076 -12.681 1.00 96.56 204 VAL A C 1
ATOM 1616 O O . VAL A 1 204 ? 8.929 7.960 -13.189 1.00 96.56 204 VAL A O 1
ATOM 1619 N N . ASN A 1 205 ? 7.883 9.923 -12.966 1.00 96.81 205 ASN A N 1
ATOM 1620 C CA . ASN A 1 205 ? 6.753 9.590 -13.840 1.00 96.81 205 ASN A CA 1
ATOM 1621 C C . ASN A 1 205 ? 7.208 9.183 -15.243 1.00 96.81 205 ASN A C 1
ATOM 1623 O O . ASN A 1 205 ? 6.711 8.200 -15.795 1.00 96.81 205 ASN A O 1
ATOM 1627 N N . HIS A 1 206 ? 8.178 9.904 -15.810 1.00 96.62 206 HIS A N 1
ATOM 1628 C CA . HIS A 1 206 ? 8.761 9.555 -17.099 1.00 96.62 206 HIS A CA 1
ATOM 1629 C C . HIS A 1 206 ? 9.464 8.192 -17.047 1.00 96.62 206 HIS A C 1
ATOM 1631 O O . HIS A 1 206 ? 9.244 7.352 -17.919 1.00 96.62 206 HIS A O 1
ATOM 1637 N N . LEU A 1 207 ? 10.258 7.931 -16.005 1.00 97.00 207 LEU A N 1
ATOM 1638 C CA . LEU A 1 207 ? 10.926 6.643 -15.819 1.00 97.00 207 LEU A CA 1
ATOM 1639 C C . LEU A 1 207 ? 9.923 5.485 -15.704 1.00 97.00 207 LEU A C 1
ATOM 1641 O O . LEU A 1 207 ? 10.102 4.454 -16.351 1.00 97.00 207 LEU A O 1
ATOM 1645 N N . ILE A 1 208 ? 8.851 5.674 -14.929 1.00 97.44 208 ILE A N 1
ATOM 1646 C CA . ILE A 1 208 ? 7.762 4.703 -14.778 1.00 97.44 208 ILE A CA 1
ATOM 1647 C C . ILE A 1 208 ? 7.080 4.439 -16.120 1.00 97.44 208 ILE A C 1
ATOM 1649 O O . ILE A 1 208 ? 6.840 3.285 -16.464 1.00 97.44 208 ILE A O 1
ATOM 1653 N N . TRP A 1 209 ? 6.777 5.484 -16.893 1.00 96.81 209 TRP A N 1
ATOM 1654 C CA . TRP A 1 209 ? 6.161 5.340 -18.211 1.00 96.81 209 TRP A CA 1
ATOM 1655 C C . TRP A 1 209 ? 7.037 4.526 -19.171 1.00 96.81 209 TRP A C 1
ATOM 1657 O O . TRP A 1 209 ? 6.564 3.580 -19.803 1.00 96.81 209 TRP A O 1
ATOM 1667 N N . GLU A 1 210 ? 8.330 4.846 -19.242 1.00 97.00 210 GLU A N 1
ATOM 1668 C CA . GLU A 1 210 ? 9.288 4.102 -20.064 1.00 97.00 210 GLU A CA 1
ATOM 1669 C C . GLU A 1 210 ? 9.410 2.638 -19.639 1.00 97.00 210 GLU A C 1
ATOM 1671 O O . GLU A 1 210 ? 9.516 1.753 -20.489 1.00 97.00 210 GLU A O 1
ATOM 1676 N N . LEU A 1 211 ? 9.340 2.375 -18.335 1.00 96.69 211 LEU A N 1
ATOM 1677 C CA . LEU A 1 211 ? 9.375 1.029 -17.788 1.00 96.69 211 LEU A CA 1
ATOM 1678 C C . LEU A 1 211 ? 8.079 0.256 -18.071 1.00 96.69 211 LEU A C 1
ATOM 1680 O O . LEU A 1 211 ? 8.150 -0.895 -18.494 1.00 96.69 211 LEU A O 1
ATOM 1684 N N . ARG A 1 212 ? 6.904 0.884 -17.936 1.00 97.31 212 ARG A N 1
ATOM 1685 C CA . ARG A 1 212 ? 5.604 0.270 -18.263 1.00 97.31 212 ARG A CA 1
ATOM 1686 C C . ARG A 1 212 ? 5.544 -0.206 -19.707 1.00 97.31 212 ARG A C 1
ATOM 1688 O O . ARG A 1 212 ? 5.082 -1.312 -19.948 1.00 97.31 212 ARG A O 1
ATOM 1695 N N . LYS A 1 213 ? 6.101 0.554 -20.657 1.00 96.12 213 LYS A N 1
ATOM 1696 C CA . LYS A 1 213 ? 6.224 0.119 -22.064 1.00 96.12 213 LYS A CA 1
ATOM 1697 C C . LYS A 1 213 ? 7.031 -1.171 -22.254 1.00 96.12 213 LYS A C 1
ATOM 1699 O O . LYS A 1 213 ? 6.919 -1.793 -23.304 1.00 96.12 213 LYS A O 1
ATOM 1704 N N . LYS A 1 214 ? 7.873 -1.541 -21.284 1.00 95.62 214 LYS A N 1
ATOM 1705 C CA . LYS A 1 214 ? 8.712 -2.747 -21.325 1.00 95.62 214 LYS A CA 1
ATOM 1706 C C . LYS A 1 214 ? 8.101 -3.914 -20.558 1.00 95.62 214 LYS A C 1
ATOM 1708 O O . LYS A 1 214 ? 8.299 -5.052 -20.970 1.00 95.62 214 LYS A O 1
ATOM 1713 N N . ILE A 1 215 ? 7.425 -3.637 -19.440 1.00 95.19 215 ILE A N 1
ATOM 1714 C CA . ILE A 1 215 ? 6.964 -4.674 -18.504 1.00 95.19 215 ILE A CA 1
ATOM 1715 C C . ILE A 1 215 ? 5.474 -4.983 -18.617 1.00 95.19 215 ILE A C 1
ATOM 1717 O O . ILE A 1 215 ? 5.081 -6.118 -18.374 1.00 95.19 215 ILE A O 1
ATOM 1721 N N . GLU A 1 216 ? 4.647 -4.000 -18.973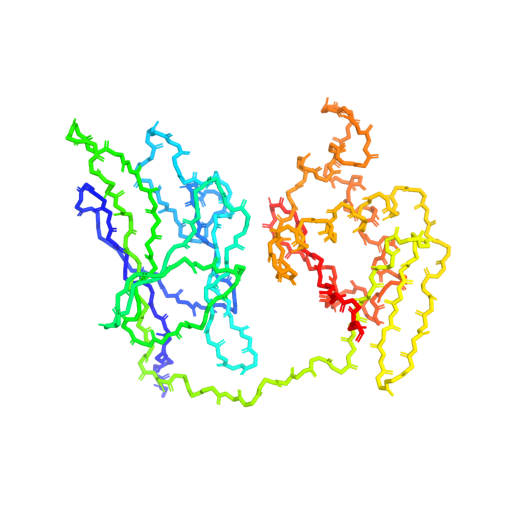 1.00 94.62 216 GLU A N 1
ATOM 1722 C CA . GLU A 1 216 ? 3.196 -4.166 -19.018 1.00 94.62 216 GLU A CA 1
ATOM 1723 C C . GLU A 1 216 ? 2.758 -4.682 -20.392 1.00 94.62 216 GLU A C 1
ATOM 1725 O O . GLU A 1 216 ? 3.230 -4.171 -21.412 1.00 94.62 216 GLU A O 1
ATOM 1730 N N . PRO A 1 217 ? 1.782 -5.605 -20.460 1.00 90.88 217 PRO A N 1
ATOM 1731 C CA . PRO A 1 217 ? 1.092 -5.913 -21.712 1.00 90.88 217 PRO A CA 1
ATOM 1732 C C . PRO A 1 217 ? 0.393 -4.673 -22.292 1.00 90.88 217 PRO A C 1
ATOM 1734 O O . PRO A 1 217 ? 0.419 -4.440 -23.500 1.00 90.88 217 PRO A O 1
ATOM 1737 N N . HIS A 1 218 ? -0.192 -3.851 -21.414 1.00 90.69 218 HIS A N 1
ATOM 1738 C CA . HIS A 1 218 ? -0.886 -2.612 -21.756 1.00 90.69 218 HIS A CA 1
ATOM 1739 C C . HIS A 1 218 ? -0.438 -1.480 -20.814 1.00 90.69 218 HIS A C 1
ATOM 1741 O O . HIS A 1 218 ? -0.917 -1.397 -19.686 1.00 90.69 218 HIS A O 1
ATOM 1747 N N . PRO A 1 219 ? 0.453 -0.565 -21.249 1.00 90.56 219 PRO A N 1
ATOM 1748 C CA . PRO A 1 219 ? 1.047 0.453 -20.370 1.00 90.56 219 PRO A CA 1
ATOM 1749 C C . PRO A 1 219 ? 0.062 1.419 -19.692 1.00 90.56 219 PRO A C 1
ATOM 1751 O O . PRO A 1 219 ? 0.394 2.010 -18.664 1.00 90.56 219 PRO A O 1
ATOM 1754 N N . HIS A 1 220 ? -1.131 1.605 -20.263 1.00 88.50 220 HIS A N 1
ATOM 1755 C CA . HIS A 1 220 ? -2.193 2.447 -19.697 1.00 88.50 220 HIS A CA 1
ATOM 1756 C C . HIS A 1 220 ? -3.079 1.708 -18.683 1.00 88.50 220 HIS A C 1
ATOM 1758 O O . HIS A 1 220 ? -3.739 2.351 -17.873 1.00 88.50 220 HIS A O 1
ATOM 1764 N N . GLU A 1 221 ? -3.044 0.377 -18.689 1.00 89.50 221 GLU A N 1
ATOM 1765 C CA . GLU A 1 221 ? -3.745 -0.509 -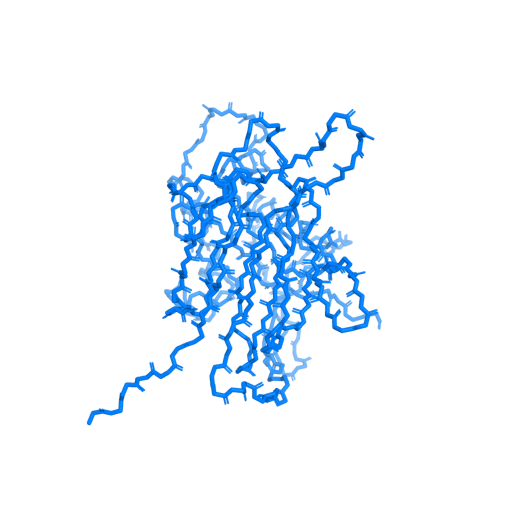17.758 1.00 89.50 221 GLU A CA 1
ATOM 1766 C C . GLU A 1 221 ? -2.704 -1.267 -16.930 1.00 89.50 221 GLU A C 1
ATOM 1768 O O . GLU A 1 221 ? -2.601 -2.491 -16.984 1.00 89.50 221 GLU A O 1
ATOM 1773 N N . ALA A 1 222 ? -1.860 -0.510 -16.225 1.00 91.44 222 ALA A N 1
ATOM 1774 C CA . ALA A 1 222 ? -0.692 -1.055 -15.548 1.00 91.44 222 ALA A CA 1
ATOM 1775 C C . ALA A 1 222 ? -1.087 -2.031 -14.432 1.00 91.44 222 ALA A C 1
ATOM 1777 O O . ALA A 1 222 ? -1.769 -1.650 -13.477 1.00 91.44 222 ALA A O 1
ATOM 1778 N N . ARG A 1 223 ? -0.624 -3.279 -14.547 1.00 92.38 223 ARG A N 1
ATOM 1779 C CA . ARG A 1 223 ? -0.898 -4.361 -13.594 1.00 92.38 223 ARG A CA 1
ATOM 1780 C C . ARG A 1 223 ? 0.292 -4.604 -12.684 1.00 92.38 223 ARG A C 1
ATOM 1782 O O . ARG A 1 223 ? 0.089 -4.858 -11.500 1.00 92.38 223 ARG A O 1
ATOM 1789 N N . PHE A 1 224 ? 1.509 -4.502 -13.220 1.00 95.50 224 PHE A N 1
ATOM 1790 C CA . PHE A 1 224 ? 2.730 -4.765 -12.467 1.00 95.50 224 PHE A CA 1
ATOM 1791 C C . PHE A 1 224 ? 3.256 -3.542 -11.733 1.00 95.50 224 PHE A C 1
ATOM 1793 O O . PHE A 1 224 ? 3.709 -3.648 -10.605 1.00 95.50 224 PHE A 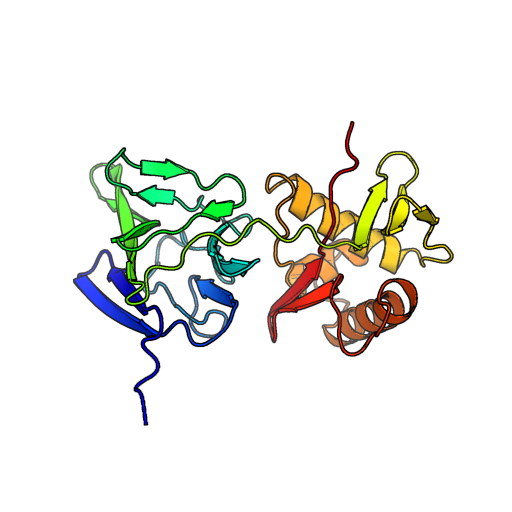O 1
ATOM 1800 N N . LEU A 1 225 ? 3.216 -2.368 -12.349 1.00 96.81 225 LEU A N 1
ATOM 1801 C CA . LEU A 1 225 ? 3.729 -1.138 -11.762 1.00 96.81 225 LEU A CA 1
ATOM 1802 C C . LEU A 1 225 ? 2.577 -0.169 -11.554 1.00 96.81 225 LEU A C 1
ATOM 1804 O O . LEU A 1 225 ? 2.286 0.682 -12.398 1.00 96.81 225 LEU A O 1
ATOM 1808 N N . GLN A 1 226 ? 1.902 -0.328 -10.424 1.00 95.44 226 GLN A N 1
ATOM 1809 C CA . GLN A 1 226 ? 0.656 0.344 -10.093 1.00 95.44 226 GLN A CA 1
ATOM 1810 C C . GLN A 1 226 ? 0.910 1.757 -9.563 1.00 95.44 226 GLN A C 1
ATOM 1812 O O . GLN A 1 226 ? 1.862 2.012 -8.821 1.00 95.44 226 GLN A O 1
ATOM 1817 N N . THR A 1 227 ? 0.045 2.696 -9.945 1.00 95.12 227 THR A N 1
ATOM 1818 C CA . THR A 1 227 ? 0.076 4.062 -9.411 1.00 95.12 227 THR A CA 1
ATOM 1819 C C . THR A 1 227 ? -0.701 4.122 -8.104 1.00 95.12 227 THR A C 1
ATOM 1821 O O . THR A 1 227 ? -1.892 3.824 -8.077 1.00 95.12 227 THR A O 1
ATOM 1824 N N . VAL A 1 228 ? -0.062 4.620 -7.046 1.00 93.25 228 VAL A N 1
ATOM 1825 C CA . VAL A 1 228 ? -0.750 5.066 -5.831 1.00 93.25 228 VAL A CA 1
ATOM 1826 C C . VAL A 1 228 ? -0.894 6.582 -5.930 1.00 93.25 228 VAL A C 1
ATOM 1828 O O . VAL A 1 228 ? 0.051 7.334 -5.681 1.00 93.25 228 VAL A O 1
ATOM 1831 N N . ARG A 1 229 ? -2.066 7.021 -6.406 1.00 89.25 229 ARG A N 1
ATOM 1832 C CA . ARG A 1 229 ? -2.319 8.393 -6.873 1.00 89.25 229 ARG A CA 1
ATOM 1833 C C . ARG A 1 229 ? -1.849 9.444 -5.864 1.00 89.25 229 ARG A C 1
ATOM 1835 O O . ARG A 1 229 ? -2.244 9.411 -4.708 1.00 89.25 229 ARG A O 1
ATOM 1842 N N . GLY A 1 230 ? -1.025 10.383 -6.335 1.00 88.81 230 GLY A N 1
ATOM 1843 C CA . GLY A 1 230 ? -0.503 11.496 -5.532 1.00 88.81 230 GLY A CA 1
ATOM 1844 C C . GLY A 1 230 ? 0.555 11.112 -4.493 1.00 88.81 230 GLY A C 1
ATOM 1845 O O . GLY A 1 230 ? 1.067 11.992 -3.813 1.00 88.81 230 GLY A O 1
ATOM 1846 N N . LEU A 1 231 ? 0.899 9.827 -4.363 1.00 93.56 231 LEU A N 1
ATOM 1847 C CA . LEU A 1 231 ? 1.834 9.346 -3.346 1.00 93.56 231 LEU A CA 1
ATOM 1848 C C . LEU A 1 231 ? 3.092 8.731 -3.967 1.00 93.56 231 LEU A C 1
ATOM 1850 O O . LEU A 1 231 ? 4.196 8.983 -3.478 1.00 93.56 231 LEU A O 1
ATOM 1854 N N . GLY A 1 232 ? 2.931 7.909 -5.008 1.00 96.00 232 GLY A N 1
ATOM 1855 C CA . GLY A 1 232 ? 4.025 7.197 -5.670 1.00 96.00 232 GLY A CA 1
ATOM 1856 C C . GLY A 1 232 ? 3.555 5.923 -6.372 1.00 96.00 232 GLY A C 1
ATOM 1857 O O . GLY A 1 232 ? 2.499 5.911 -7.010 1.00 96.00 232 GLY A O 1
ATOM 1858 N N . TYR A 1 233 ? 4.340 4.850 -6.264 1.00 97.94 233 TYR A N 1
ATOM 1859 C CA . TYR A 1 233 ? 4.160 3.630 -7.056 1.00 97.94 233 TYR A CA 1
ATOM 1860 C C . TYR A 1 233 ? 4.317 2.364 -6.215 1.00 97.94 233 TYR A C 1
ATOM 1862 O O . TYR A 1 233 ? 5.007 2.365 -5.200 1.00 97.94 233 TYR A O 1
ATOM 1870 N N . ARG A 1 234 ? 3.695 1.272 -6.655 1.00 96.69 234 ARG A N 1
ATOM 1871 C CA . ARG A 1 234 ? 3.810 -0.070 -6.068 1.00 96.69 234 ARG A CA 1
ATOM 1872 C C . ARG A 1 234 ? 4.168 -1.056 -7.172 1.00 96.69 234 ARG A C 1
ATOM 1874 O O . ARG A 1 234 ? 3.636 -0.952 -8.275 1.00 96.69 234 ARG A O 1
ATOM 1881 N N . LEU A 1 235 ? 5.098 -1.963 -6.892 1.00 97.69 235 LEU A N 1
ATOM 1882 C CA . LEU A 1 235 ? 5.561 -2.968 -7.846 1.00 97.69 235 LEU A CA 1
ATOM 1883 C C . LEU A 1 235 ? 5.019 -4.334 -7.429 1.00 97.69 235 LEU A C 1
ATOM 1885 O O . LEU A 1 235 ? 5.355 -4.816 -6.356 1.00 97.69 235 LEU A O 1
ATOM 1889 N N . GLU A 1 236 ? 4.224 -4.967 -8.276 1.00 95.00 236 GLU A N 1
ATOM 1890 C CA . GLU A 1 236 ? 3.750 -6.336 -8.119 1.00 95.00 236 GLU A CA 1
ATOM 1891 C C . GLU A 1 236 ? 4.812 -7.302 -8.656 1.00 95.00 236 GLU A C 1
ATOM 1893 O O . GLU A 1 236 ? 4.962 -7.504 -9.865 1.00 95.00 236 GLU A O 1
ATOM 1898 N N . THR A 1 237 ? 5.566 -7.903 -7.740 1.00 94.25 237 THR A N 1
ATOM 1899 C CA . THR A 1 237 ? 6.521 -8.978 -8.030 1.00 94.25 237 THR A CA 1
ATOM 1900 C C . THR A 1 237 ? 6.216 -10.200 -7.183 1.00 94.25 237 THR A C 1
ATOM 1902 O O . THR A 1 237 ? 5.594 -10.115 -6.124 1.00 94.25 237 THR A O 1
ATOM 1905 N N . ARG A 1 238 ? 6.678 -11.362 -7.644 1.00 90.25 238 ARG A N 1
ATOM 1906 C CA . ARG A 1 238 ? 6.743 -12.574 -6.830 1.00 90.25 238 ARG A CA 1
ATOM 1907 C C . ARG A 1 238 ? 8.191 -12.953 -6.586 1.00 90.25 238 ARG A C 1
ATOM 1909 O O . ARG A 1 238 ? 9.047 -12.807 -7.461 1.00 90.25 238 ARG A O 1
ATOM 1916 N N . ALA A 1 239 ? 8.444 -13.478 -5.393 1.00 83.00 239 ALA A N 1
ATOM 1917 C CA . ALA A 1 239 ? 9.682 -14.186 -5.137 1.00 83.00 239 ALA A CA 1
ATOM 1918 C C . ALA A 1 239 ? 9.766 -15.397 -6.071 1.00 83.00 239 ALA A C 1
ATOM 1920 O O . ALA A 1 239 ? 8.763 -16.071 -6.327 1.00 83.00 239 ALA A O 1
ATOM 1921 N N . LYS A 1 240 ? 10.973 -15.668 -6.567 1.00 75.38 240 LYS A N 1
ATOM 1922 C CA . LYS A 1 240 ? 11.266 -16.918 -7.261 1.00 75.38 240 LYS A CA 1
ATOM 1923 C C . LYS A 1 240 ? 10.929 -18.070 -6.310 1.00 75.38 240 LYS A C 1
ATOM 1925 O O . LYS A 1 240 ? 11.398 -18.056 -5.173 1.00 75.38 240 LYS A O 1
ATOM 1930 N N . ALA A 1 241 ? 10.105 -19.018 -6.754 1.00 62.38 241 ALA A N 1
ATOM 1931 C CA . ALA A 1 241 ? 9.903 -20.255 -6.007 1.00 62.38 241 ALA A CA 1
ATOM 1932 C C . ALA A 1 241 ? 11.252 -20.989 -5.932 1.00 62.38 241 ALA A C 1
ATOM 1934 O O . ALA A 1 241 ? 11.912 -21.140 -6.965 1.00 62.38 241 ALA A O 1
ATOM 1935 N N . GLU A 1 242 ? 11.681 -21.335 -4.719 1.00 46.97 242 GLU A N 1
ATOM 1936 C CA . GLU A 1 242 ? 12.902 -22.118 -4.477 1.00 46.97 242 GLU A CA 1
ATOM 1937 C C . GLU A 1 242 ? 12.808 -23.522 -5.083 1.00 46.97 242 GLU A C 1
ATOM 1939 O O . GLU A 1 242 ? 11.703 -24.116 -5.047 1.00 46.97 242 GLU A O 1
#

Radius of gyration: 19.01 Å; chains: 1; bounding box: 55×40×55 Å

Foldseek 3Di:
DDDPQFKKWFKAAPVGDTDIDGPPDQKFFEWDDPVAGSHHHPDQPVRQTAHHGQWMFGQAQQFTKIAGQVHSHFKWKQDPVGIDTALRMDTAWQQIWIWGFRDQDPVRHTDTIIIGMHDPVGRDRDDGPPDQWFWEQDPVVLWIWIAHPNDTHTLDDQDLLLSQQVVQQCVSCVVSVVRKHFDFPQRSCCSRPPDPDPDDVVVVVVSLLVVLVRHPPDSVPDDAWDDSPPGGTIGTHGYDDD

Sequence (242 aa):
MSEELLPVLEVCGPGGQSFSVNVVKDRITIGRLAQYNDVSLEPDPQQFVTRKVHCAVERDAGSWWVVDNASVNRTFIQRASGVEIVEGRAPLADGDVIRILANVSENGEPVHWELTFRDPLGTRPAEPVRAAEYLEYDWISARLYRVAGGDRQEIGKLRPQEHKLIRYMDQRNRANRNVPVMCSYEELMTAIWGEPGGHTETEVNHLIWELRKKIEPHPHEARFLQTVRGLGYRLETRAKAE